Protein 7AB0 (pdb70)

Sequence (271 aa):
GSHMEELQNKLEDVVIDRNLLILGRILGEGEFGSVMEGNLKQEDGTSLKVAVKTMSQREIEEFLSEAACMKDFSHPNVIRLLGVCCIEMSSQGIPKPMVILPFMKYGDLHTYLLYSRLETGPRHIPLQTLLRFMVDIALGMEYLSNRNFLHRDLAARNCMLRDDMTVCVADFPVKWIAIESLADRVYTSKSDVWAFGVTMWEIATRGMTPYPGVQNHEMYDYLLHGHRLKQPEDCLDELYEIMYSCWRTDPLDRPTFSVLRLQLERLLESLP

Organism: Homo sapiens (NCBI:txid9606)

Nearest PDB structures (foldseek):
  7ab2-assembly1_A  TM=1.003E+00  e=3.112E-52  Homo sapiens
  7aw3-assembly1_A  TM=1.002E+00  e=1.823E-50  Homo sapiens
  7avx-assembly2_B  TM=9.887E-01  e=5.919E-47  Homo sapiens
  4mh7-assembly1_A  TM=9.789E-01  e=4.354E-44  Homo sapiens
  5k0k-assembly2_B  TM=9.831E-01  e=3.154E-43  Homo sapiens

InterPro domains:
  IPR000719 Protein kinase domain [PS50011] (587-858)
  IPR001245 Serine-threonine/tyrosine-protein kinase, catalytic domain [PF07714] (589-853)
  IPR001245 Serine-threonine/tyrosine-protein kinase, catalytic domain [PR00109] (671-684)
  IPR001245 Serine-threonine/tyrosine-protein kinase, catalytic domain [PR00109] (713-731)
  IPR001245 Serine-threonine/tyrosine-protein kinase, catalytic domain [PR00109] (762-772)
  IPR001245 Serine-threonine/tyrosine-protein kinase, catalytic domain [PR00109] (781-803)
  IPR001245 Serine-threonine/tyrosine-protein kinase, catalytic domain [PR00109] (825-847)
  IPR003599 Immunoglobulin domain subtype [SM00409] (100-194)
  IPR003599 Immunoglobulin domain subtype [SM00409] (203-281)
  IPR003961 Fibronectin type III [PF00041] (285-373)
  IPR003961 Fibronectin type III [PS50853] (286-381)
  IPR003961 Fibronectin type III [PS50853] (386-484)
  IPR003961 Fibronectin type III [SM00060] (284-368)
  IPR003961 Fibronectin type III [SM00060] (384-470)
  IPR003961 Fibronectin type III [cd00063] (284-378)
  IPR003961 Fibronectin type III [cd00063] (386-478)
  IPR007110 Immunoglobulin-like domain [PS50835] (81-186)
  IPR007110 Immunoglobulin-like domain [PS50835] (197-273)
  IPR008266 Tyrosine-protein kinase, active site [PS00109] (719-731)
  IPR011009 Protein kinase-like domain superfamily [SSF56112] (578-872)

Foldseek 3Di:
DVVVVLLVVLLVQAADDPVQKDWDDWPDADPQGTKTWIWGQDPVRDIAIKIKTKGPVVVVVVVSSVSSVLCPDDDPQAFHFNHKYWDADPVRHIIIMTIGHDAPCAFQQVLLVQCVDDVGNDNDDPLLLLQQLLSALRQLLSCVVVQHQLCDQARNQWGQHPVRRIHGHDSAQLLFALVCVPVVDDGSLRVLSSSLNRSVCSVQSNDDFDPPADSVCPNVCVVVPDDTDDDDPQDPLNNVLSVLSRPNDSVSRDGSVVSSVSSVVVSVPDD

CATH classification: 3.30.200.20 (+1 more: 1.10.510.10)

Radius of gyration: 19.7 Å; Cα contacts (8 Å, |Δi|>4): 446; chains: 1; bounding box: 55×57×42 Å

B-factor: mean 43.02, std 13.19, range [18.58, 94.16]

Secondary structure (DSSP, 8-state):
-HHHHHHHHHHHHHB--GGGEEEEEEEEE-SS-EEEEEEEE-TTS-EEEEEEEE--HHHHHHHHHHHHHHHH---TTB----EEEEEEPTTS-EEEEEEEE--TT-BHHHHHHHTTSSSSS----HHHHHHHHHHHHHHHHHHHHTT---S--SGGGEEE-TTS-EEE----GGGS-HHHHHS----HHHHHHHHHHHHHHHHTTSPPSSTT--GGGHHHHHHTT--PPPPTT--HHHHHHHHHTT-SSGGGSPPHHHHHHHHHHHHHH--

Structure (mmCIF, N/CA/C/O backbone):
data_7AB0
#
_entry.id   7AB0
#
_cell.length_a   91.621
_cell.length_b   91.604
_cell.length_c   71.623
_cell.angle_alpha   90.000
_cell.angle_beta   90.000
_cell.angle_gamma   90.000
#
_symmetry.space_group_name_H-M   'C 2 2 21'
#
loop_
_entity.id
_entity.type
_entity.pdbx_description
1 polymer 'Tyrosine-protein kinase Mer'
2 non-polymer 'CHLORIDE ION'
3 water water
#
loop_
_atom_site.group_PDB
_atom_site.id
_atom_site.type_symbol
_atom_site.label_atom_id
_atom_site.label_alt_id
_atom_site.label_comp_id
_atom_site.label_asym_id
_atom_site.label_entity_id
_atom_site.label_seq_id
_atom_site.pdbx_PDB_ins_code
_atom_site.Cartn_x
_atom_site.Cartn_y
_atom_site.Cartn_z
_atom_site.occupancy
_atom_site.B_iso_or_equiv
_atom_site.auth_seq_id
_atom_site.auth_comp_id
_atom_site.auth_asym_id
_atom_site.auth_atom_id
_atom_site.pdbx_PDB_model_num
ATOM 1 N N . GLY A 1 1 ? 9.408 0.264 46.487 1.00 51.91 567 GLY A N 1
ATOM 2 C CA . GLY A 1 1 ? 9.470 1.594 47.200 1.00 59.31 567 GLY A CA 1
ATOM 3 C C . GLY A 1 1 ? 9.431 2.828 46.292 1.00 59.51 567 GLY A C 1
ATOM 4 O O . GLY A 1 1 ? 9.183 2.700 45.101 1.00 62.93 567 GLY A O 1
ATOM 5 N N . SER A 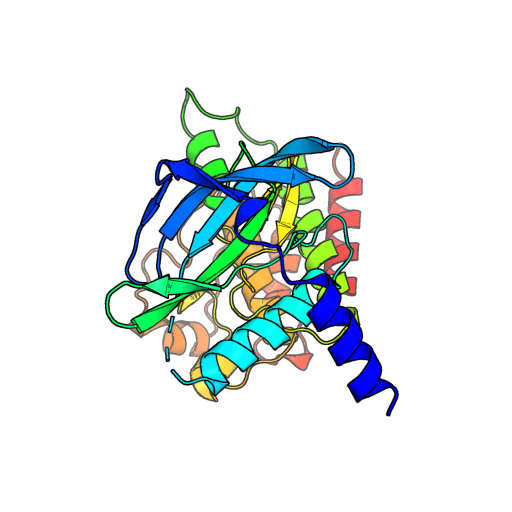1 2 ? 9.668 4.017 46.863 1.00 60.12 568 SER A N 1
ATOM 6 C CA . SER A 1 2 ? 9.759 5.284 46.102 1.00 58.29 568 SER A CA 1
ATOM 7 C C . SER A 1 2 ? 10.927 5.251 45.110 1.00 55.03 568 SER A C 1
ATOM 8 O O . SER A 1 2 ? 10.763 5.632 43.952 1.00 53.72 568 SER A O 1
ATOM 11 N N . HIS A 1 3 ? 12.088 4.776 45.555 1.00 53.44 569 HIS A N 1
ATOM 12 C CA . HIS A 1 3 ? 13.264 4.663 44.666 1.00 55.03 569 HIS A CA 1
ATOM 13 C C . HIS A 1 3 ? 12.962 3.785 43.466 1.00 50.78 569 HIS A C 1
ATOM 14 O O . HIS A 1 3 ? 13.272 4.149 42.336 1.00 53.19 569 HIS A O 1
ATOM 21 N N . MET A 1 4 ? 12.343 2.635 43.726 1.00 46.29 570 MET A N 1
ATOM 22 C CA . MET A 1 4 ? 11.964 1.700 42.672 1.00 45.41 570 MET A CA 1
ATOM 23 C C . MET A 1 4 ? 10.907 2.289 41.744 1.00 43.70 570 MET A C 1
ATOM 24 O O . MET A 1 4 ? 10.991 2.122 40.527 1.00 40.50 570 MET A O 1
ATOM 29 N N . GLU A 1 5 ? 9.909 2.949 42.331 1.00 45.99 571 GLU A N 1
ATOM 30 C CA . GLU A 1 5 ? 8.827 3.612 41.575 1.00 47.87 571 GLU A CA 1
ATOM 31 C C . GLU A 1 5 ? 9.328 4.727 40.689 1.00 43.35 571 GLU A C 1
ATOM 32 O O . GLU A 1 5 ? 8.922 4.805 39.531 1.00 46.28 571 GLU A O 1
ATOM 38 N N . GLU A 1 6 ? 10.194 5.574 41.256 1.00 42.44 572 GLU A N 1
ATOM 39 C CA . GLU A 1 6 ? 10.847 6.677 40.552 1.00 43.79 572 GLU A CA 1
ATOM 40 C C . GLU A 1 6 ? 11.576 6.163 39.314 1.00 44.84 572 GLU A C 1
ATOM 41 O O . GLU A 1 6 ? 11.440 6.735 38.228 1.00 46.46 572 GLU A O 1
ATOM 43 N N . LEU A 1 7 ? 12.312 5.065 39.463 1.00 43.39 573 LEU A N 1
ATOM 44 C CA . LEU A 1 7 ? 13.048 4.474 38.332 1.00 42.46 573 LEU A CA 1
ATOM 45 C C . LEU A 1 7 ? 12.116 3.885 37.268 1.00 42.66 573 LEU A C 1
ATOM 46 O O . LEU A 1 7 ? 12.358 4.026 36.057 1.00 40.04 573 LEU A O 1
ATOM 51 N N . GLN A 1 8 ? 11.062 3.212 37.713 1.00 41.02 574 GLN A N 1
ATOM 52 C CA . GLN A 1 8 ? 10.052 2.714 36.788 1.00 42.62 574 GLN A CA 1
ATOM 53 C C . GLN A 1 8 ? 9.419 3.827 35.963 1.00 38.78 574 GLN A C 1
ATOM 54 O O . GLN A 1 8 ? 9.203 3.643 34.776 1.00 38.50 574 GLN A O 1
ATOM 60 N N . ASN A 1 9 ? 9.128 4.964 36.591 1.00 39.50 575 ASN A N 1
ATOM 61 C CA . ASN A 1 9 ? 8.542 6.107 35.885 1.00 43.30 575 ASN A CA 1
ATOM 62 C C . ASN A 1 9 ? 9.520 6.626 34.827 1.00 41.48 575 ASN A C 1
ATOM 63 O O . ASN A 1 9 ? 9.182 6.708 33.655 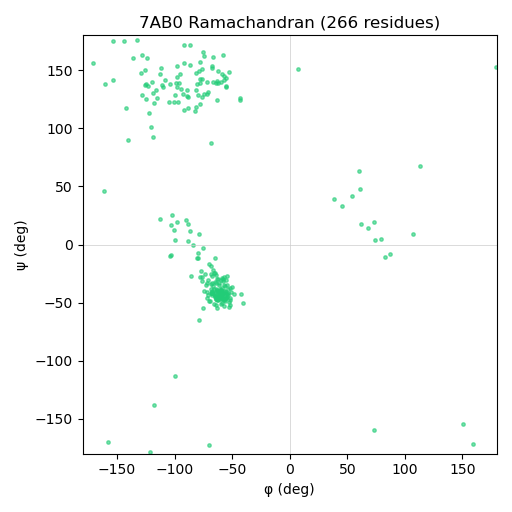1.00 44.12 575 ASN A O 1
ATOM 68 N N . LYS A 1 10 ? 10.735 6.941 35.261 1.00 40.26 576 LYS A N 1
ATOM 69 C CA . LYS A 1 10 ? 11.798 7.386 34.353 1.00 40.54 576 LYS A CA 1
ATOM 70 C C . LYS A 1 10 ? 12.017 6.451 33.159 1.00 38.37 576 LYS A C 1
ATOM 71 O O . LYS A 1 10 ? 12.283 6.925 32.056 1.00 37.68 576 LYS A O 1
ATOM 77 N N . LEU A 1 11 ? 11.891 5.142 33.385 1.00 38.77 577 LEU A N 1
ATOM 78 C CA . LEU A 1 11 ? 12.009 4.138 32.319 1.00 40.37 577 LEU A CA 1
ATOM 79 C C . LEU A 1 11 ? 10.909 4.252 31.282 1.00 40.84 577 LEU A C 1
ATOM 80 O O . LEU A 1 11 ? 11.165 4.143 30.075 1.00 36.77 577 LEU A O 1
ATOM 85 N N . GLU A 1 12 ? 9.681 4.422 31.762 1.00 46.17 578 GLU A N 1
ATOM 86 C CA . GLU A 1 12 ? 8.532 4.663 30.875 1.00 52.53 578 GLU A CA 1
ATOM 87 C C . GLU A 1 12 ? 8.778 5.874 29.985 1.00 48.08 578 GLU A C 1
ATOM 88 O O . GLU A 1 12 ? 8.617 5.808 28.766 1.00 46.80 578 GLU A O 1
ATOM 94 N N . ASP A 1 13 ? 9.214 6.954 30.624 1.00 44.16 579 ASP A N 1
ATOM 95 C CA . ASP A 1 13 ? 9.376 8.248 29.992 1.00 45.91 579 ASP A CA 1
ATOM 96 C C . ASP A 1 13 ? 10.502 8.288 28.933 1.00 42.37 579 ASP A C 1
ATOM 97 O O . ASP A 1 13 ? 10.448 9.075 27.990 1.00 41.90 579 ASP A O 1
ATOM 102 N N . VAL A 1 14 ? 11.506 7.435 29.074 1.00 36.90 580 VAL A N 1
ATOM 103 C CA . VAL A 1 14 ? 12.707 7.571 28.278 1.00 35.29 580 VAL A CA 1
ATOM 104 C C . VAL A 1 14 ? 12.616 6.888 26.913 1.00 34.16 580 VAL A C 1
ATOM 105 O O . VAL A 1 14 ? 13.281 7.300 25.955 1.00 32.82 580 VAL A O 1
ATOM 109 N N . VAL A 1 15 ? 11.787 5.854 26.801 1.00 36.87 581 VAL A N 1
ATOM 110 C CA . VAL A 1 15 ? 11.730 5.072 25.562 1.00 39.56 581 VAL A CA 1
ATOM 111 C C . VAL A 1 15 ? 10.878 5.801 24.539 1.00 39.78 581 VAL A C 1
ATOM 112 O O . VAL A 1 15 ? 9.835 6.362 24.878 1.00 39.33 581 VAL A O 1
ATOM 116 N N . ILE A 1 16 ? 11.358 5.785 23.300 1.00 40.46 582 ILE A N 1
ATOM 117 C CA . ILE A 1 16 ? 10.655 6.316 22.135 1.00 42.70 582 ILE A CA 1
ATOM 118 C C . ILE A 1 16 ? 10.350 5.152 21.194 1.00 43.40 582 ILE A C 1
ATOM 119 O O . ILE A 1 16 ? 11.263 4.420 20.817 1.00 39.90 582 ILE A O 1
ATOM 124 N N . ASP A 1 17 ? 9.070 5.003 20.825 1.00 46.93 583 ASP A N 1
ATOM 125 C CA . ASP A 1 17 ? 8.633 4.161 19.686 1.00 50.34 583 ASP A CA 1
ATOM 126 C C . ASP A 1 17 ? 9.499 4.334 18.468 1.00 47.37 583 ASP A C 1
ATOM 127 O O . ASP A 1 17 ? 9.634 5.450 17.987 1.00 46.63 583 ASP A O 1
ATOM 132 N N . ARG A 1 18 ? 10.025 3.226 17.942 1.00 49.42 584 ARG A N 1
ATOM 133 C CA . ARG A 1 18 ? 10.868 3.218 16.736 1.00 50.84 584 ARG A CA 1
ATOM 134 C C . ARG A 1 18 ? 10.190 3.835 15.503 1.00 49.60 584 ARG A C 1
ATOM 135 O O . ARG A 1 18 ? 10.859 4.363 14.633 1.00 46.55 584 ARG A O 1
ATOM 143 N N . ASN A 1 19 ? 8.868 3.764 15.442 1.00 51.36 585 ASN A N 1
ATOM 144 C CA . ASN A 1 19 ? 8.110 4.322 14.323 1.00 55.24 585 ASN A CA 1
ATOM 145 C C . ASN A 1 19 ? 7.877 5.839 14.386 1.00 53.77 585 ASN A C 1
ATOM 146 O O . ASN A 1 19 ? 7.432 6.424 13.396 1.00 52.65 585 ASN A O 1
ATOM 151 N N . LEU A 1 20 ? 8.162 6.479 15.525 1.00 48.76 586 LEU A N 1
ATOM 152 C CA . LEU A 1 20 ? 8.120 7.951 15.594 1.00 44.29 586 LEU A CA 1
ATOM 153 C C . LEU A 1 20 ? 9.421 8.589 15.117 1.00 40.50 586 LEU A C 1
ATOM 154 O O . LEU A 1 20 ? 9.534 9.821 15.088 1.00 37.51 586 LEU A O 1
ATOM 159 N N . LEU A 1 21 ? 10.383 7.755 14.727 1.00 37.97 587 LEU A N 1
ATOM 160 C CA . LEU A 1 21 ? 11.709 8.198 14.340 1.00 40.96 587 LEU A CA 1
ATOM 161 C C . LEU A 1 21 ? 12.052 7.735 12.931 1.00 42.41 587 LEU A C 1
ATOM 162 O O . LEU A 1 21 ? 11.781 6.587 12.575 1.00 46.31 587 LEU A O 1
ATOM 167 N N . ILE A 1 22 ? 12.635 8.627 12.128 1.00 43.95 588 ILE A N 1
ATOM 168 C CA . ILE A 1 22 ? 13.295 8.221 10.884 1.00 45.11 588 ILE A CA 1
ATOM 169 C C . ILE A 1 22 ? 14.734 8.705 10.850 1.00 42.86 588 ILE A C 1
ATOM 170 O O . ILE A 1 22 ? 15.038 9.832 11.255 1.00 43.30 588 ILE A O 1
ATOM 175 N N . LEU A 1 23 ? 15.610 7.817 10.384 1.00 43.01 589 LEU A N 1
ATOM 176 C CA . LEU A 1 23 ? 17.047 8.018 10.383 1.00 43.09 589 LEU A CA 1
ATOM 177 C C . LEU A 1 23 ? 17.499 8.508 9.034 1.00 45.81 589 LEU A C 1
ATOM 178 O O . LEU A 1 23 ? 16.955 8.094 8.008 1.00 49.08 589 LEU A O 1
ATOM 183 N N . GLY A 1 24 ? 18.501 9.381 9.039 1.00 43.22 590 GLY A N 1
ATOM 184 C CA . GLY A 1 24 ? 18.982 10.017 7.817 1.00 44.31 590 GLY A CA 1
ATOM 185 C C . GLY A 1 24 ? 20.409 9.665 7.545 1.00 42.73 590 GLY A C 1
ATOM 186 O O . GLY A 1 24 ? 20.805 8.509 7.697 1.00 46.35 590 GLY A O 1
ATOM 187 N N . ARG A 1 25 ? 21.177 10.662 7.123 1.00 42.57 591 ARG A N 1
ATOM 188 C CA . ARG A 1 25 ? 22.572 10.456 6.763 1.00 45.69 591 ARG A CA 1
ATOM 189 C C . ARG A 1 25 ? 23.468 10.309 7.990 1.00 46.22 591 ARG A C 1
ATOM 190 O O . ARG A 1 25 ? 23.180 10.844 9.068 1.00 42.45 591 ARG A O 1
ATOM 198 N N . ILE A 1 26 ? 24.548 9.564 7.796 1.00 45.63 592 ILE A N 1
ATOM 199 C CA . ILE A 1 26 ? 25.595 9.425 8.784 1.00 47.90 592 ILE A CA 1
ATOM 200 C C . ILE A 1 26 ? 26.399 10.726 8.774 1.00 50.20 592 ILE A C 1
ATOM 201 O O . ILE A 1 26 ? 26.774 11.224 7.707 1.00 53.55 592 ILE A O 1
ATOM 206 N N . LEU A 1 27 ? 26.597 11.289 9.961 1.00 47.58 593 LEU A N 1
ATOM 207 C CA . LEU A 1 27 ? 27.393 12.494 10.169 1.00 48.76 593 LEU A CA 1
ATOM 208 C C . LEU A 1 27 ? 28.768 12.195 10.770 1.00 50.36 593 LEU A C 1
ATOM 209 O O . LEU A 1 27 ? 29.602 13.087 10.872 1.00 51.83 593 LEU A O 1
ATOM 214 N N . GLY A 1 28 ? 28.984 10.957 11.206 1.00 52.88 594 GLY A N 1
ATOM 215 C CA . GLY A 1 28 ? 30.207 10.573 11.892 1.00 55.91 594 GLY A CA 1
ATOM 216 C C . GLY A 1 28 ? 30.108 9.117 12.266 1.00 60.25 594 GLY A C 1
ATOM 217 O O . GLY A 1 28 ? 29.010 8.594 12.452 1.00 57.40 594 GLY A O 1
ATOM 218 N N . GLU A 1 29 ? 31.259 8.463 12.373 1.00 69.15 595 GLU A N 1
ATOM 219 C CA . GLU A 1 29 ? 31.318 7.007 12.500 1.00 71.65 595 GLU A CA 1
ATOM 220 C C . GLU A 1 29 ? 32.664 6.561 13.072 1.00 75.61 595 GLU A C 1
ATOM 221 O O . GLU A 1 29 ? 33.702 7.096 12.683 1.00 72.77 595 GLU A O 1
ATOM 227 N N . GLY A 1 30 ? 32.643 5.588 13.988 1.00 82.62 596 GLY A N 1
ATOM 228 C CA . GLY A 1 30 ? 33.858 5.147 14.708 1.00 84.93 596 GLY A CA 1
ATOM 229 C C . GLY A 1 30 ? 33.787 3.744 15.303 1.00 86.58 596 GLY A C 1
ATOM 230 O O . GLY A 1 30 ? 32.865 2.981 15.009 1.00 83.59 596 GLY A O 1
ATOM 231 N N . GLU A 1 31 ? 34.778 3.399 16.128 1.00 89.61 597 GLU A N 1
ATOM 232 C CA . GLU A 1 31 ? 34.799 2.104 16.828 1.00 91.48 597 GLU A CA 1
ATOM 233 C C . GLU A 1 31 ? 33.655 2.002 17.861 1.00 93.78 597 GLU A C 1
ATOM 234 O O . GLU A 1 31 ? 33.082 0.925 18.051 1.00 94.16 597 GLU A O 1
ATOM 236 N N . PHE A 1 32 ? 33.335 3.131 18.505 1.00 92.56 598 PHE A N 1
ATOM 237 C CA . PHE A 1 32 ? 32.232 3.246 19.483 1.00 85.32 598 PHE A CA 1
ATOM 238 C C . PHE A 1 32 ? 30.829 3.108 18.874 1.00 79.97 598 PHE A C 1
ATOM 239 O O . PHE A 1 32 ? 29.926 2.524 19.487 1.00 70.91 598 PHE A O 1
ATOM 241 N N . GLY A 1 33 ? 30.657 3.677 17.682 1.00 76.99 599 GLY A N 1
ATOM 242 C CA . GLY A 1 33 ? 29.383 3.669 16.970 1.00 73.78 599 GLY A CA 1
ATOM 243 C C . GLY A 1 33 ? 29.210 4.894 16.079 1.00 70.27 599 GLY A C 1
ATOM 244 O O . GLY A 1 33 ? 30.196 5.506 15.653 1.00 68.15 599 GLY A O 1
ATOM 245 N N . SER A 1 34 ? 27.956 5.263 15.816 1.00 63.06 600 SER A N 1
ATOM 246 C CA . SER A 1 34 ? 27.639 6.279 14.812 1.00 57.75 600 SER A CA 1
ATOM 247 C C . SER A 1 34 ? 26.817 7.445 15.312 1.00 53.01 600 SER A C 1
ATOM 248 O O . SER A 1 34 ? 26.179 7.367 16.350 1.00 47.61 600 SER A O 1
ATOM 251 N N . VAL A 1 35 ? 26.864 8.530 14.545 1.00 46.49 601 VAL A N 1
ATOM 252 C CA . VAL A 1 35 ? 25.970 9.659 14.716 1.00 43.83 601 VAL A CA 1
ATOM 253 C C . VAL A 1 35 ? 25.285 9.905 13.373 1.00 43.46 601 VAL A C 1
ATOM 254 O O . VAL A 1 35 ? 25.960 10.076 12.347 1.00 41.60 601 VAL A O 1
ATOM 258 N N . MET A 1 36 ? 23.952 9.915 13.391 1.00 40.14 602 MET A N 1
ATOM 259 C CA . MET A 1 36 ? 23.151 10.177 12.208 1.00 41.62 602 MET A CA 1
ATOM 260 C C . MET A 1 36 ? 22.191 11.316 12.477 1.00 41.04 602 MET A C 1
ATOM 261 O O . MET A 1 36 ? 21.745 11.517 13.614 1.00 36.08 602 MET A O 1
ATOM 266 N N . GLU A 1 37 ? 21.854 12.053 11.427 1.00 40.34 603 GLU A N 1
ATOM 267 C CA . GLU A 1 37 ? 20.759 13.015 11.512 1.00 41.12 603 GLU A CA 1
ATOM 268 C C . GLU A 1 37 ? 19.430 12.260 11.404 1.00 40.01 603 GLU A C 1
ATOM 269 O O . GLU A 1 37 ? 19.355 11.183 10.822 1.00 43.34 603 GLU A O 1
ATOM 275 N N . GLY A 1 38 ? 18.402 12.790 12.053 1.00 38.40 604 GLY A N 1
ATOM 276 C CA . GLY A 1 38 ? 17.101 12.136 12.087 1.00 35.91 604 GLY A CA 1
ATOM 277 C C . GLY A 1 38 ? 15.948 13.099 12.286 1.00 33.59 604 GLY A C 1
ATOM 278 O O . GLY A 1 38 ? 16.134 14.311 12.475 1.00 29.64 604 GLY A O 1
ATOM 279 N N . ASN A 1 39 ? 14.745 12.544 12.217 1.00 31.95 605 ASN A N 1
ATOM 280 C CA . ASN A 1 39 ? 13.539 13.291 12.485 1.00 33.71 605 ASN A CA 1
ATOM 281 C C . ASN A 1 39 ? 12.769 12.547 13.541 1.00 32.11 605 ASN A C 1
ATOM 282 O O . ASN A 1 39 ? 12.640 11.326 13.447 1.00 31.65 605 ASN A O 1
ATOM 287 N N . LEU A 1 40 ? 12.221 13.288 14.502 1.00 30.87 606 LEU A N 1
ATOM 288 C CA . LEU A 1 40 ? 11.412 12.721 15.571 1.00 32.19 606 LEU A CA 1
ATOM 289 C C . LEU A 1 40 ? 10.019 13.301 15.457 1.00 33.79 606 LEU A C 1
ATOM 290 O O . LEU A 1 40 ? 9.847 14.532 15.535 1.00 31.10 606 LEU A O 1
ATOM 295 N N . LYS A 1 41 ? 9.029 12.429 15.305 1.00 37.11 607 LYS A N 1
ATOM 296 C CA . LYS A 1 41 ? 7.649 12.894 15.330 1.00 43.93 607 LYS A CA 1
ATOM 297 C C . LYS A 1 41 ? 7.225 13.145 16.770 1.00 40.87 607 LYS A C 1
ATOM 298 O O . LYS A 1 41 ? 7.268 12.255 17.600 1.00 43.08 607 LYS A O 1
ATOM 304 N N . GLN A 1 42 ? 6.827 14.376 17.050 1.00 40.62 608 GLN A N 1
ATOM 305 C CA . GLN A 1 42 ? 6.496 14.813 18.386 1.00 41.83 608 GLN A CA 1
ATOM 306 C C . GLN A 1 42 ? 5.004 14.651 18.723 1.00 45.44 608 GLN A C 1
ATOM 307 O O . GLN A 1 42 ? 4.196 14.322 17.854 1.00 44.35 608 GLN A O 1
ATOM 313 N N . GLU A 1 43 ? 4.680 14.878 20.004 1.00 50.50 609 GLU A N 1
ATOM 314 C CA . GLU A 1 43 ? 3.316 14.725 20.557 1.00 53.63 609 GLU A CA 1
ATOM 315 C C . GLU A 1 43 ? 2.331 15.652 19.888 1.00 55.24 609 GLU A C 1
ATOM 316 O O . GLU A 1 43 ? 1.168 15.282 19.718 1.00 58.56 609 GLU A O 1
ATOM 318 N N . ASP A 1 44 ? 2.810 16.836 19.495 1.00 53.50 610 ASP A N 1
ATOM 319 C CA . ASP A 1 44 ? 2.002 17.829 18.778 1.00 49.48 610 ASP A CA 1
ATOM 320 C C . ASP A 1 44 ? 1.795 17.563 17.271 1.00 46.28 610 ASP A C 1
ATOM 321 O O . ASP A 1 44 ? 1.311 18.448 16.569 1.00 48.03 610 ASP A O 1
ATOM 326 N N . GLY A 1 45 ? 2.183 16.386 16.761 1.00 41.19 611 GLY A N 1
ATOM 327 C CA . GLY A 1 45 ? 2.028 16.061 15.337 1.00 40.60 611 GLY A CA 1
ATOM 328 C C . GLY A 1 45 ? 3.105 16.564 14.358 1.00 40.18 611 GLY A C 1
ATOM 329 O O . GLY A 1 45 ? 3.115 16.135 13.202 1.00 41.87 611 GLY A O 1
ATOM 330 N N . THR A 1 46 ? 4.000 17.451 14.807 1.00 38.55 612 THR A N 1
ATOM 331 C CA . THR A 1 46 ? 5.096 17.990 13.996 1.00 39.68 612 THR A CA 1
ATOM 332 C C . THR A 1 46 ? 6.403 17.242 14.262 1.00 41.42 612 THR A C 1
ATOM 333 O O . THR A 1 46 ? 6.606 16.696 15.353 1.00 37.40 612 THR A O 1
ATOM 337 N N . SER A 1 47 ? 7.292 17.246 13.265 1.00 41.35 613 SER A N 1
ATOM 338 C CA . SER A 1 47 ? 8.587 16.574 13.375 1.00 39.72 613 SER A CA 1
ATOM 339 C C . SER A 1 47 ? 9.711 17.538 13.818 1.00 38.79 613 SER A C 1
ATOM 340 O O . SER A 1 47 ? 9.700 18.727 13.499 1.00 38.74 613 SER A O 1
ATOM 343 N N . LEU A 1 48 ? 10.662 17.004 14.574 1.00 36.67 614 LEU A N 1
ATOM 344 C CA . LEU A 1 48 ? 11.797 17.759 15.074 1.00 34.88 614 LEU A CA 1
ATOM 345 C C . LEU A 1 48 ? 13.055 17.126 14.525 1.00 32.31 614 LEU A C 1
ATOM 346 O O . LEU A 1 48 ? 13.160 15.907 14.473 1.00 32.72 614 LEU A O 1
ATOM 351 N N . LYS A 1 49 ? 14.019 17.951 14.131 1.00 31.67 615 LYS A N 1
ATOM 352 C CA . LYS A 1 49 ? 15.327 17.452 13.728 1.00 32.50 615 LYS A CA 1
ATOM 353 C C . LYS A 1 49 ? 16.082 16.975 14.955 1.00 29.79 615 LYS A C 1
ATOM 354 O O . LYS A 1 49 ? 16.212 17.729 15.905 1.00 29.89 615 LYS A O 1
ATOM 360 N N . VAL A 1 50 ? 16.610 15.750 14.899 1.00 27.58 616 VAL A N 1
ATOM 361 C CA . VAL A 1 50 ? 17.374 15.182 15.986 1.00 28.08 616 VAL A CA 1
ATOM 362 C C . VAL A 1 50 ? 18.728 14.628 15.538 1.00 29.38 616 VAL A C 1
ATOM 363 O O . VAL A 1 50 ? 18.980 14.430 14.343 1.00 30.07 616 VAL A O 1
ATOM 367 N N . ALA A 1 51 ? 19.604 14.430 16.518 1.00 29.57 617 ALA A N 1
ATOM 368 C CA . ALA A 1 51 ? 20.825 13.663 16.338 1.00 29.93 617 ALA A CA 1
ATOM 369 C C . ALA A 1 51 ? 20.588 12.320 16.986 1.00 29.34 617 ALA A C 1
ATOM 370 O O . ALA A 1 51 ? 20.000 12.250 18.054 1.00 30.07 617 ALA A O 1
ATOM 372 N N . VAL A 1 52 ? 21.031 11.257 16.323 1.00 30.69 618 VAL A N 1
ATOM 373 C CA . VAL A 1 52 ? 20.840 9.888 16.785 1.00 32.29 618 VAL A CA 1
ATOM 374 C C . VAL A 1 52 ? 22.210 9.211 16.923 1.00 36.87 618 VAL A C 1
ATOM 375 O O . VAL A 1 52 ? 22.894 8.980 15.912 1.00 36.76 618 VAL A O 1
ATOM 379 N N . LYS A 1 53 ? 22.606 8.892 18.157 1.00 37.53 619 LYS A N 1
ATOM 380 C CA . LYS A 1 53 ? 23.862 8.179 18.412 1.00 42.39 619 LYS A CA 1
ATOM 381 C C . LYS A 1 53 ? 23.606 6.703 18.662 1.00 43.48 619 LYS A C 1
ATOM 382 O O . LYS A 1 53 ? 22.868 6.352 19.564 1.00 43.34 619 LYS A O 1
ATOM 388 N N . THR A 1 54 ? 24.232 5.850 17.859 1.00 49.40 620 THR A N 1
ATOM 389 C CA . THR A 1 54 ? 24.068 4.397 17.942 1.00 56.85 620 THR A CA 1
ATOM 390 C C . THR A 1 54 ? 25.360 3.746 18.468 1.00 59.55 620 THR A C 1
ATOM 391 O O . THR A 1 54 ? 26.441 4.105 18.022 1.00 57.81 620 THR A O 1
ATOM 395 N N . MET A 1 55 ? 25.226 2.802 19.409 1.00 64.27 621 MET A N 1
ATOM 396 C CA . MET A 1 55 ? 26.361 2.098 20.042 1.00 66.17 621 MET A CA 1
ATOM 397 C C . MET A 1 55 ? 26.565 0.725 19.409 1.00 63.08 621 MET A C 1
ATOM 398 O O . MET A 1 55 ? 25.620 -0.053 19.293 1.00 58.35 621 MET A O 1
ATOM 403 N N . SER A 1 61 ? 24.452 -8.618 26.118 1.00 61.98 627 SER A N 1
ATOM 404 C CA . SER A 1 61 ? 23.626 -9.217 27.164 1.00 60.85 627 SER A CA 1
ATOM 405 C C . SER A 1 61 ? 22.428 -8.332 27.517 1.00 59.85 627 SER A C 1
ATOM 406 O O . SER A 1 61 ? 22.506 -7.105 27.401 1.00 60.96 627 SER A O 1
ATOM 409 N N . GLN A 1 62 ? 21.340 -8.969 27.960 1.00 58.13 628 GLN A N 1
ATOM 410 C CA . GLN A 1 62 ? 20.127 -8.284 28.459 1.00 59.00 628 GLN A CA 1
ATOM 411 C C . GLN A 1 62 ? 20.428 -7.280 29.580 1.00 53.31 628 GLN A C 1
ATOM 412 O O . GLN A 1 62 ? 19.773 -6.253 29.663 1.00 49.71 628 GLN A O 1
ATOM 418 N N . ARG A 1 63 ? 21.405 -7.602 30.432 1.00 52.49 629 ARG A N 1
ATOM 419 C CA . ARG A 1 63 ? 21.910 -6.703 31.482 1.00 49.87 629 ARG A CA 1
ATOM 420 C C . ARG A 1 63 ? 22.528 -5.415 30.891 1.00 48.81 629 ARG A C 1
ATOM 421 O O . ARG A 1 63 ? 22.251 -4.307 31.374 1.00 44.91 629 ARG A O 1
ATOM 429 N N . GLU A 1 64 ? 23.376 -5.568 29.871 1.00 46.37 630 GLU A N 1
ATOM 430 C CA . GLU A 1 64 ? 23.990 -4.418 29.208 1.00 46.58 630 GLU A CA 1
ATOM 431 C C . GLU A 1 64 ? 22.886 -3.505 28.627 1.00 45.27 630 GLU A C 1
ATOM 432 O O . GLU A 1 64 ? 22.973 -2.299 28.771 1.00 48.28 630 GLU A O 1
ATOM 434 N N . ILE A 1 65 ? 21.835 -4.092 28.045 1.00 44.11 631 ILE A N 1
ATOM 435 C CA . ILE A 1 65 ? 20.659 -3.344 27.566 1.00 48.18 631 ILE A CA 1
ATOM 436 C C . ILE A 1 65 ? 19.924 -2.635 28.698 1.00 47.64 631 ILE A C 1
ATOM 437 O O . ILE A 1 65 ? 19.538 -1.468 28.574 1.00 44.63 631 ILE A O 1
ATOM 442 N N . GLU A 1 66 ? 19.705 -3.367 29.784 1.00 45.15 632 GLU A N 1
ATOM 443 C CA . GLU A 1 66 ? 19.029 -2.827 30.948 1.00 45.29 632 GLU A CA 1
ATOM 444 C C . GLU A 1 66 ? 19.817 -1.700 31.589 1.00 42.80 632 GLU A C 1
ATOM 445 O O . GLU A 1 66 ? 19.227 -0.764 32.111 1.00 43.41 632 GLU A O 1
ATOM 451 N N . GLU A 1 67 ? 21.141 -1.796 31.527 1.00 40.52 633 GLU A N 1
ATOM 452 C CA . GLU A 1 67 ? 22.044 -0.827 32.149 1.00 43.66 633 GLU A CA 1
ATOM 453 C C . GLU A 1 67 ? 22.017 0.492 31.385 1.00 40.72 633 GLU A C 1
ATOM 454 O O . GLU A 1 67 ? 21.942 1.586 31.979 1.00 36.63 633 GLU A O 1
ATOM 460 N N . PHE A 1 68 ? 22.094 0.350 30.061 1.00 38.11 634 PHE A N 1
ATOM 461 C CA . PHE A 1 68 ? 21.861 1.430 29.107 1.00 37.32 634 PHE A CA 1
ATOM 462 C C . PHE A 1 68 ? 20.523 2.125 29.372 1.00 37.04 634 PHE A C 1
ATOM 463 O O . PHE A 1 68 ? 20.455 3.351 29.494 1.00 35.95 634 PHE A O 1
ATOM 471 N N . LEU A 1 69 ? 19.463 1.328 29.459 1.00 36.71 635 LEU A N 1
ATOM 472 C CA . LEU A 1 69 ? 18.119 1.856 29.695 1.00 33.97 635 LEU A CA 1
ATOM 473 C C . LEU A 1 69 ? 18.032 2.650 30.999 1.00 32.56 635 LEU A C 1
ATOM 474 O O . LEU A 1 69 ? 17.470 3.751 31.032 1.00 29.17 635 LEU A O 1
ATOM 479 N N . SER A 1 70 ? 18.585 2.080 32.063 1.00 33.11 636 SER A N 1
ATOM 480 C CA . SER A 1 70 ? 18.559 2.707 33.380 1.00 36.88 636 SER A CA 1
ATOM 481 C C . SER A 1 70 ? 19.336 4.026 33.394 1.00 36.70 636 SER A C 1
ATOM 482 O O . SER A 1 70 ? 18.832 5.045 33.870 1.00 35.95 636 SER A O 1
ATOM 485 N N . GLU A 1 71 ? 20.537 3.984 32.833 1.00 37.14 637 GLU A N 1
ATOM 486 C CA . GLU A 1 71 ? 21.427 5.137 32.740 1.00 43.67 637 GLU A CA 1
ATOM 487 C C . GLU A 1 71 ? 20.741 6.262 31.953 1.00 38.96 6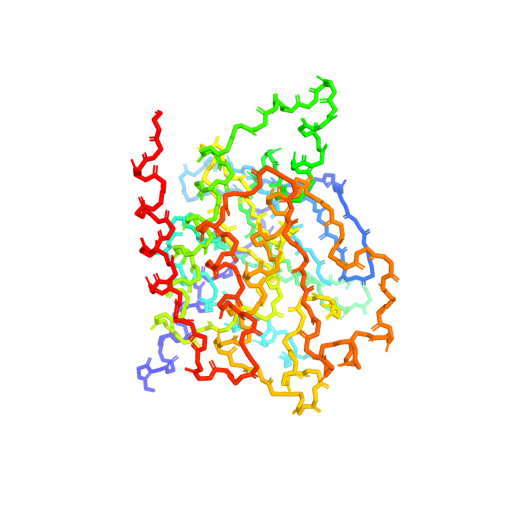37 GLU A C 1
ATOM 488 O O . GLU A 1 71 ? 20.657 7.406 32.409 1.00 36.04 637 GLU A O 1
ATOM 494 N N . ALA A 1 72 ? 20.234 5.902 30.779 1.00 37.14 638 ALA A N 1
ATOM 495 C CA . ALA A 1 72 ? 19.430 6.800 29.943 1.00 35.83 638 ALA A CA 1
ATOM 496 C C . ALA A 1 72 ? 18.230 7.362 30.700 1.00 35.36 638 ALA A C 1
ATOM 497 O O . ALA A 1 72 ? 17.982 8.557 30.652 1.00 35.08 638 ALA A O 1
ATOM 499 N N . ALA A 1 73 ? 17.507 6.506 31.417 1.00 35.52 639 ALA A N 1
ATOM 500 C CA . ALA A 1 73 ? 16.384 6.970 32.247 1.00 37.20 639 ALA A CA 1
ATOM 501 C C . ALA A 1 73 ? 16.798 8.117 33.192 1.00 38.83 639 ALA A C 1
ATOM 502 O O . ALA A 1 73 ? 16.108 9.145 33.282 1.00 37.67 639 ALA A O 1
ATOM 504 N N . CYS A 1 74 ? 17.937 7.934 33.860 1.00 39.62 640 CYS A N 1
ATOM 505 C CA . CYS A 1 74 ? 18.480 8.941 34.773 1.00 41.94 640 CYS A CA 1
ATOM 506 C C . CYS A 1 74 ? 18.847 10.238 34.039 1.00 39.60 640 CYS A C 1
ATOM 507 O O . CYS A 1 74 ? 18.469 11.334 34.463 1.00 38.86 640 CYS A O 1
ATOM 510 N N . MET A 1 75 ? 19.561 10.084 32.926 1.00 38.61 641 MET A N 1
ATOM 511 C CA . MET A 1 75 ? 20.033 11.209 32.129 1.00 38.64 641 MET A CA 1
ATOM 512 C C . MET A 1 75 ? 18.906 12.065 31.562 1.00 38.70 641 MET A C 1
ATOM 513 O O . MET A 1 75 ? 19.014 13.289 31.573 1.00 36.56 641 MET A O 1
ATOM 518 N N . LYS A 1 76 ? 17.822 11.435 31.105 1.00 39.17 642 LYS A N 1
ATOM 519 C CA . LYS A 1 76 ? 16.647 12.183 30.636 1.00 40.69 642 LYS A CA 1
ATOM 520 C C . LYS A 1 76 ? 16.040 13.026 31.730 1.00 38.93 642 LYS A C 1
ATOM 521 O O . LYS A 1 76 ? 15.536 14.104 31.456 1.00 40.29 642 LYS A O 1
ATOM 527 N N . ASP A 1 77 ? 16.085 12.531 32.957 1.00 39.82 643 ASP A N 1
ATOM 528 C CA . ASP A 1 77 ? 15.527 13.268 34.063 1.00 40.07 643 ASP A CA 1
ATOM 529 C C . ASP A 1 77 ? 16.250 14.607 34.340 1.00 40.69 643 ASP A C 1
ATOM 530 O O . ASP A 1 77 ? 15.628 15.523 34.873 1.00 38.22 643 ASP A O 1
ATOM 535 N N . PHE A 1 78 ? 17.534 14.733 33.980 1.00 39.11 644 PHE A N 1
ATOM 536 C CA . PHE A 1 78 ? 18.248 16.019 34.143 1.00 39.13 644 PHE A CA 1
ATOM 537 C C . PHE A 1 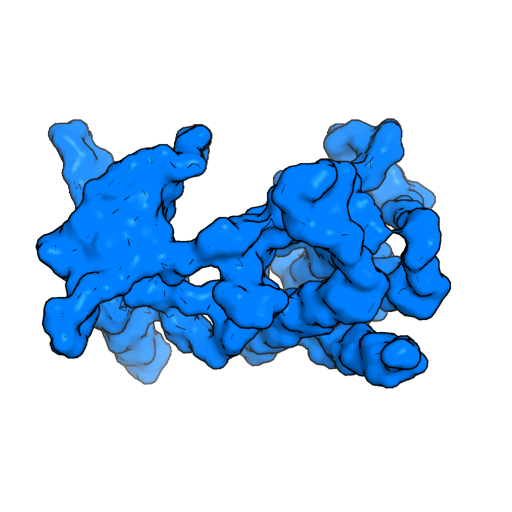78 ? 17.490 17.134 33.437 1.00 37.41 644 PHE A C 1
ATOM 538 O O . PHE A 1 78 ? 17.025 16.961 32.316 1.00 38.51 644 PHE A O 1
ATOM 546 N N . SER A 1 79 ? 17.359 18.262 34.108 1.00 34.79 645 SER A N 1
ATOM 547 C CA . SER A 1 79 ? 16.647 19.393 33.556 1.00 35.82 645 SER A CA 1
ATOM 548 C C . SER A 1 79 ? 17.372 20.689 33.917 1.00 34.46 645 SER A C 1
ATOM 549 O O . SER A 1 79 ? 17.109 21.304 34.963 1.00 30.51 645 SER A O 1
ATOM 552 N N . HIS A 1 80 ? 18.289 21.080 33.037 1.00 32.77 646 HIS A N 1
ATOM 553 C CA . HIS A 1 80 ? 19.091 22.282 33.204 1.00 32.96 646 HIS A CA 1
ATOM 554 C C . HIS A 1 80 ? 19.526 22.797 31.815 1.00 32.65 646 HIS A C 1
ATOM 555 O O . HIS A 1 80 ? 19.791 21.988 30.915 1.00 32.61 646 HIS A O 1
ATOM 562 N N . PRO A 1 81 ? 19.543 24.137 31.609 1.00 32.50 647 PRO A N 1
ATOM 563 C CA . PRO A 1 81 ? 19.855 24.649 30.261 1.00 32.02 647 PRO A CA 1
ATOM 564 C C . PRO A 1 81 ? 21.286 24.371 29.785 1.00 31.47 647 PRO A C 1
ATOM 565 O O . PRO A 1 81 ? 21.544 24.350 28.578 1.00 31.98 647 PRO A O 1
ATOM 569 N N . ASN A 1 82 ? 22.196 24.195 30.738 1.00 29.68 648 ASN A N 1
ATOM 570 C CA . ASN A 1 82 ? 23.586 23.825 30.467 1.00 29.83 648 ASN A CA 1
ATOM 571 C C . ASN A 1 82 ? 23.912 22.332 30.601 1.00 28.82 648 ASN A C 1
ATOM 572 O O . ASN A 1 82 ? 25.088 21.944 30.737 1.00 26.15 648 ASN A O 1
ATOM 577 N N . VAL A 1 83 ? 22.876 21.495 30.548 1.00 27.90 649 VAL A N 1
ATOM 578 C CA . VAL A 1 83 ? 23.051 20.043 30.508 1.00 28.34 649 VAL A CA 1
ATOM 579 C C . VAL A 1 83 ? 22.251 19.529 29.342 1.00 27.16 649 VAL A C 1
ATOM 580 O O . VAL A 1 83 ? 21.087 19.884 29.209 1.00 25.36 649 VAL A O 1
ATOM 584 N N . ILE A 1 84 ? 22.873 18.726 28.472 1.00 28.57 650 ILE A N 1
ATOM 585 C CA . ILE A 1 84 ? 22.177 18.287 27.256 1.00 30.16 650 ILE A CA 1
ATOM 586 C C . ILE A 1 84 ? 20.839 17.599 27.592 1.00 31.30 650 ILE A C 1
ATOM 587 O O . ILE A 1 84 ? 20.775 16.799 28.521 1.00 30.20 650 ILE A O 1
ATOM 592 N N . ARG A 1 85 ? 19.787 17.915 26.846 1.00 33.62 651 ARG A N 1
ATOM 593 C CA . ARG A 1 85 ? 18.508 17.256 27.085 1.00 39.70 651 ARG A CA 1
ATOM 594 C C . ARG A 1 85 ? 18.444 15.983 26.270 1.00 37.40 651 ARG A C 1
ATOM 595 O O . ARG A 1 85 ? 18.568 16.016 25.058 1.00 41.10 651 ARG A O 1
ATOM 603 N N . LEU A 1 86 ? 18.345 14.850 26.955 1.00 34.99 652 LEU A N 1
ATOM 604 C CA . LEU A 1 86 ? 18.189 13.547 26.301 1.00 35.07 652 LEU A CA 1
ATOM 605 C C . LEU A 1 86 ? 16.698 13.385 25.977 1.00 33.75 652 LEU A C 1
ATOM 606 O O . LEU A 1 86 ? 15.871 13.339 26.879 1.00 34.08 652 LEU A O 1
ATOM 611 N N . LEU A 1 87 ? 16.344 13.337 24.699 1.00 31.39 653 LEU A N 1
ATOM 612 C CA . LEU A 1 87 ? 14.932 13.268 24.320 1.00 30.21 653 LEU A CA 1
ATOM 613 C C . LEU A 1 87 ? 14.392 11.848 24.554 1.00 29.66 653 LEU A C 1
ATOM 614 O O . LEU A 1 87 ? 13.224 11.669 24.884 1.00 33.02 653 LEU A O 1
ATOM 619 N N . GLY A 1 88 ? 15.237 10.841 24.406 1.00 28.12 654 GLY A N 1
ATOM 620 C CA . GLY A 1 88 ? 14.821 9.486 24.666 1.00 28.27 654 GLY A CA 1
ATOM 621 C C . GLY A 1 88 ? 15.710 8.479 23.989 1.00 29.38 654 GLY A C 1
ATOM 622 O O . GLY A 1 88 ? 16.764 8.825 23.461 1.00 29.45 654 GLY A O 1
ATOM 623 N N . VAL A 1 89 ? 15.299 7.218 24.036 1.00 30.37 655 VAL A N 1
ATOM 624 C CA . VAL A 1 89 ? 16.091 6.133 23.483 1.00 32.48 655 VAL A CA 1
ATOM 625 C C . VAL A 1 89 ? 15.231 5.133 22.748 1.00 35.55 655 VAL A C 1
ATOM 626 O O . VAL A 1 89 ? 14.044 5.005 23.011 1.00 34.43 655 VAL A O 1
ATOM 630 N N A CYS A 1 90 ? 15.837 4.461 21.774 0.50 38.97 656 CYS A N 1
ATOM 631 N N B CYS A 1 90 ? 15.892 4.370 21.892 0.50 39.29 656 CYS A N 1
ATOM 632 C CA A CYS A 1 90 ? 15.213 3.364 21.036 0.50 43.13 656 CYS A CA 1
ATOM 633 C CA B CYS A 1 90 ? 15.261 3.387 21.045 0.50 43.86 656 CYS A CA 1
ATOM 634 C C A CYS A 1 90 ? 16.243 2.247 20.969 0.50 47.86 656 CYS A C 1
ATOM 635 C C B CYS A 1 90 ? 16.246 2.239 20.882 0.50 48.41 656 CYS A C 1
ATOM 636 O O A CYS A 1 90 ? 17.443 2.515 20.853 0.50 48.33 656 CYS A O 1
ATOM 637 O O B CYS A 1 90 ? 17.424 2.475 20.594 0.50 49.08 656 CYS A O 1
ATOM 642 N N . ILE A 1 91 ? 15.784 1.003 21.068 1.00 51.11 657 ILE A N 1
ATOM 643 C CA . ILE A 1 91 ? 16.654 -0.172 20.879 1.00 55.59 657 ILE A CA 1
ATOM 644 C C . ILE A 1 91 ? 16.182 -0.921 19.649 1.00 55.65 657 ILE A C 1
ATOM 645 O O . ILE A 1 91 ? 15.151 -1.580 19.685 1.00 54.00 657 ILE A O 1
ATOM 650 N N . GLU A 1 92 ? 16.939 -0.797 18.566 1.00 61.06 658 GLU A N 1
ATOM 651 C CA . GLU A 1 92 ? 16.687 -1.545 17.340 1.00 67.80 658 GLU A CA 1
ATOM 652 C C . GLU A 1 92 ? 17.623 -2.757 17.322 1.00 67.92 658 GLU A C 1
ATOM 653 O O . GLU A 1 92 ? 18.776 -2.643 17.709 1.00 69.51 658 GLU A O 1
ATOM 659 N N . MET A 1 93 ? 17.128 -3.914 16.891 1.00 68.44 659 MET A N 1
ATOM 660 C CA . MET A 1 93 ? 17.929 -5.152 16.876 1.00 67.27 659 MET A CA 1
ATOM 661 C C . MET A 1 93 ? 18.511 -5.416 15.482 1.00 64.06 659 MET A C 1
ATOM 662 O O . MET A 1 93 ? 17.807 -5.296 14.478 1.00 58.88 659 MET A O 1
ATOM 667 N N . SER A 1 94 ? 19.788 -5.788 15.422 1.00 62.00 660 SER A N 1
ATOM 668 C CA . SER A 1 94 ? 20.433 -6.080 14.142 1.00 63.43 660 SER A CA 1
ATOM 669 C C . SER A 1 94 ? 19.972 -7.435 13.592 1.00 61.44 660 SER A C 1
ATOM 670 O O . SER A 1 94 ? 19.444 -8.275 14.326 1.00 56.60 660 SER A O 1
ATOM 673 N N . SER A 1 95 ? 20.192 -7.623 12.292 1.00 65.14 661 SER A N 1
ATOM 674 C CA . SER A 1 95 ? 19.872 -8.870 11.577 1.00 67.96 661 SER A CA 1
ATOM 675 C C . SER A 1 95 ? 20.563 -10.124 12.149 1.00 68.70 661 SER A C 1
ATOM 676 O O . SER A 1 95 ? 20.018 -11.236 12.046 1.00 68.88 661 SER A O 1
ATOM 679 N N . GLN A 1 96 ? 21.749 -9.927 12.743 1.00 65.88 662 GLN A N 1
ATOM 680 C CA . GLN A 1 96 ? 22.479 -10.971 13.472 1.00 64.46 662 GLN A CA 1
ATOM 681 C C . GLN A 1 96 ? 22.072 -11.095 14.968 1.00 66.48 662 GLN A C 1
ATOM 682 O O . GLN A 1 96 ? 22.751 -11.795 15.749 1.00 60.55 662 GLN A O 1
ATOM 684 N N . GLY A 1 97 ? 20.970 -10.438 15.357 1.00 66.00 663 GLY A N 1
ATOM 685 C CA . GLY A 1 97 ? 20.453 -10.482 16.728 1.00 64.20 663 GLY A CA 1
ATOM 686 C C . GLY A 1 97 ? 21.244 -9.705 17.774 1.00 61.71 663 GLY A C 1
ATOM 687 O O . GLY A 1 97 ? 21.102 -9.974 18.972 1.00 58.66 663 GLY A O 1
ATOM 688 N N . ILE A 1 98 ? 22.075 -8.755 17.337 1.00 60.85 664 ILE A N 1
ATOM 689 C CA . ILE A 1 98 ? 22.832 -7.895 18.254 1.00 62.65 664 ILE A CA 1
ATOM 690 C C . ILE A 1 98 ? 21.942 -6.674 18.536 1.00 61.53 664 ILE A C 1
ATOM 691 O O . ILE A 1 98 ? 21.365 -6.121 17.600 1.00 60.77 664 ILE A O 1
ATOM 696 N N . PRO A 1 99 ? 21.790 -6.273 19.819 1.00 63.26 665 PRO A N 1
ATOM 697 C CA . PRO A 1 99 ? 20.987 -5.065 20.097 1.00 61.57 665 PRO A CA 1
ATOM 698 C C . PRO A 1 99 ? 21.699 -3.785 19.661 1.00 59.61 665 PRO A C 1
ATOM 699 O O . PRO A 1 99 ? 22.913 -3.675 19.831 1.00 63.78 665 PRO A O 1
ATOM 703 N N . LYS A 1 100 ? 20.947 -2.850 19.085 1.00 55.45 666 LYS A N 1
ATOM 704 C CA . LYS A 1 100 ? 21.477 -1.574 18.597 1.00 54.77 666 LYS A CA 1
ATOM 705 C C . LYS A 1 100 ? 20.787 -0.449 19.383 1.00 51.24 666 LYS A C 1
ATOM 706 O O . LYS A 1 100 ? 19.692 -0.004 19.002 1.00 53.52 666 LYS A O 1
ATOM 708 N N . PRO A 1 101 ? 21.403 -0.009 20.502 1.00 49.68 667 PRO A N 1
ATOM 709 C CA . PRO A 1 101 ? 20.779 1.026 21.326 1.00 47.79 667 PRO A CA 1
ATOM 710 C C . PRO A 1 101 ? 21.032 2.421 20.743 1.00 46.88 667 PRO A C 1
ATOM 711 O O . PRO A 1 101 ? 22.171 2.747 20.380 1.00 42.89 667 PRO A O 1
ATOM 715 N N . MET A 1 102 ? 19.974 3.223 20.652 1.00 42.35 668 MET A N 1
ATOM 716 C CA . MET A 1 102 ? 20.032 4.526 20.009 1.00 41.46 668 MET A CA 1
ATOM 717 C C . MET A 1 102 ? 19.684 5.607 21.009 1.00 36.27 668 MET A C 1
ATOM 718 O O . MET A 1 102 ? 18.691 5.515 21.717 1.00 36.15 668 MET A O 1
ATOM 723 N N . VAL A 1 103 ? 20.514 6.627 21.066 1.00 32.48 669 VAL A N 1
ATOM 724 C CA . VAL A 1 103 ? 20.288 7.773 21.926 1.00 32.98 669 VAL A CA 1
ATOM 725 C C . VAL A 1 103 ? 19.812 8.939 21.046 1.00 30.89 669 VAL A C 1
ATOM 726 O O . VAL A 1 103 ? 20.506 9.322 20.099 1.00 29.85 669 VAL A O 1
ATOM 730 N N . ILE A 1 104 ? 18.635 9.480 21.353 1.00 27.83 670 ILE A N 1
ATOM 731 C CA . ILE A 1 104 ? 18.078 10.586 20.598 1.00 28.85 670 ILE A CA 1
ATOM 732 C C . ILE A 1 104 ? 18.332 11.876 21.341 1.00 26.93 670 ILE A C 1
ATOM 733 O O . ILE A 1 104 ? 17.979 11.992 22.504 1.00 27.16 670 ILE A O 1
ATOM 738 N N . LEU A 1 105 ? 18.897 12.855 20.632 1.00 26.51 671 LEU A N 1
ATOM 739 C CA . LEU A 1 105 ? 19.300 14.145 21.201 1.00 27.33 671 LEU A CA 1
ATOM 740 C C . LEU A 1 105 ? 18.888 15.299 20.272 1.00 25.63 671 LEU A C 1
ATOM 741 O O . LEU A 1 105 ? 18.663 15.072 19.096 1.00 24.70 671 LEU A O 1
ATOM 746 N N . PRO A 1 106 ? 18.810 16.544 20.777 1.00 27.20 672 PRO A N 1
ATOM 747 C CA . PRO A 1 106 ? 18.535 17.677 19.874 1.00 29.92 672 PRO A CA 1
ATOM 748 C C . PRO A 1 106 ? 19.652 17.874 18.851 1.00 30.11 672 PRO A C 1
ATOM 749 O O . PRO A 1 106 ? 20.826 17.725 19.196 1.00 30.00 672 PRO A O 1
ATOM 753 N N . PHE A 1 107 ? 19.277 18.171 17.612 1.00 29.60 673 PHE A N 1
ATOM 754 C CA . PHE A 1 107 ? 20.235 18.435 16.588 1.00 30.48 673 PHE A CA 1
ATOM 755 C C . PHE A 1 107 ? 20.777 19.832 16.819 1.00 32.99 673 PHE A C 1
ATOM 756 O O . PHE A 1 107 ? 20.013 20.800 16.928 1.00 34.16 673 PHE A O 1
ATOM 764 N N . MET A 1 108 ? 22.104 19.919 16.892 1.00 33.33 674 MET A N 1
ATOM 765 C CA . MET A 1 108 ? 22.784 21.163 17.181 1.00 33.52 674 MET A CA 1
ATOM 766 C C . MET A 1 108 ? 23.719 21.501 16.026 1.00 34.16 674 MET A C 1
ATOM 767 O O . MET A 1 108 ? 24.822 20.921 15.887 1.00 30.55 674 MET A O 1
ATOM 772 N N . LYS A 1 109 ? 23.236 22.429 15.191 1.00 33.12 675 LYS A N 1
ATOM 773 C CA . LYS A 1 109 ? 23.914 22.845 13.986 1.00 35.78 675 LYS A CA 1
ATOM 774 C C . LYS A 1 109 ? 25.331 23.396 14.238 1.00 33.82 675 LYS A C 1
ATOM 775 O O . LYS A 1 109 ? 26.192 23.248 13.377 1.00 33.46 675 LYS A O 1
ATOM 781 N N . TYR A 1 110 ? 25.560 24.018 15.400 1.00 32.81 676 TYR A N 1
ATOM 782 C CA . TYR A 1 110 ? 26.877 24.535 15.752 1.00 33.44 676 TYR A CA 1
ATOM 783 C C . TYR A 1 110 ? 27.853 23.473 16.269 1.00 32.81 676 TYR A C 1
ATOM 784 O O . TYR A 1 110 ? 29.041 23.770 16.396 1.00 33.70 676 TYR A O 1
ATOM 793 N N . GLY A 1 111 ? 27.361 22.267 16.569 1.00 29.37 677 GLY A N 1
ATOM 794 C CA . GLY A 1 111 ? 28.219 21.132 16.879 1.00 28.20 677 GLY A CA 1
ATOM 795 C C . GLY A 1 111 ? 28.889 21.211 18.258 1.00 27.17 677 GLY A C 1
ATOM 796 O O . GLY A 1 111 ? 28.419 21.921 19.176 1.00 23.93 677 GLY A O 1
ATOM 797 N N . ASP A 1 112 ? 29.976 20.455 18.398 1.00 26.38 678 ASP A N 1
ATOM 798 C CA . ASP A 1 112 ? 30.746 20.424 19.651 1.00 27.18 678 ASP A CA 1
ATOM 799 C C . ASP A 1 112 ? 31.635 21.666 19.768 1.00 26.25 678 ASP A C 1
ATOM 800 O O . ASP A 1 112 ? 32.000 22.310 18.771 1.00 25.67 678 ASP A O 1
ATOM 805 N N . LEU A 1 113 ? 31.992 21.983 20.999 1.00 27.11 679 LEU A N 1
ATOM 806 C CA . LEU A 1 113 ? 32.692 23.229 21.300 1.00 28.73 679 LEU A CA 1
ATOM 807 C C . LEU A 1 113 ? 34.133 23.180 20.788 1.00 28.12 679 LEU A C 1
ATOM 808 O O . LEU A 1 113 ? 34.657 24.204 20.344 1.00 26.73 679 LEU A O 1
ATOM 813 N N . HIS A 1 114 ? 34.743 21.994 20.812 1.00 28.29 680 HIS A N 1
ATOM 814 C CA . HIS A 1 114 ? 36.152 21.851 20.409 1.00 29.78 680 HIS A CA 1
ATOM 815 C C . HIS A 1 114 ? 36.312 22.163 18.923 1.00 29.66 680 HIS A C 1
ATOM 816 O O . HIS A 1 114 ? 37.128 23.000 18.527 1.00 30.97 680 HIS A O 1
ATOM 823 N N . THR A 1 115 ? 35.499 21.518 18.103 1.00 30.02 681 THR A N 1
ATOM 824 C CA . THR A 1 115 ? 35.528 21.771 16.661 1.00 28.73 681 THR A CA 1
ATOM 825 C C . THR A 1 115 ? 35.213 23.246 16.356 1.00 29.12 681 THR A C 1
ATOM 826 O O . THR A 1 115 ? 35.844 23.865 15.496 1.00 28.91 681 THR A O 1
ATOM 830 N N . TYR A 1 116 ? 34.266 23.812 17.091 1.00 26.77 682 TYR A N 1
ATOM 831 C CA . TYR A 1 116 ? 33.858 25.182 16.888 1.00 27.15 682 TYR A CA 1
ATOM 832 C C . TYR A 1 116 ? 35.036 26.115 17.137 1.00 28.51 682 TYR A C 1
ATOM 833 O O . TYR A 1 116 ? 35.268 27.047 16.372 1.00 30.08 682 TYR A O 1
ATOM 842 N N . LEU A 1 117 ? 35.778 25.879 18.221 1.00 28.00 683 LEU A N 1
ATOM 843 C CA . LEU A 1 117 ? 36.926 26.720 18.559 1.00 27.99 683 LEU A CA 1
ATOM 844 C C . LEU A 1 117 ? 37.975 26.718 17.457 1.00 27.46 683 LEU A C 1
ATOM 845 O O . LEU A 1 117 ? 38.508 27.772 17.103 1.00 27.54 683 LEU A O 1
ATOM 850 N N . LEU A 1 118 ? 38.250 25.534 16.922 1.00 26.60 684 LEU A N 1
ATOM 851 C CA . LEU A 1 118 ? 39.207 25.377 15.829 1.00 27.66 684 LEU A CA 1
ATOM 852 C C . LEU A 1 118 ? 38.741 26.102 14.559 1.00 29.14 684 LEU A C 1
ATOM 853 O O . LEU A 1 118 ? 39.537 26.832 13.946 1.00 29.65 684 LEU A O 1
ATOM 858 N N . TYR A 1 119 ? 37.455 25.943 14.195 1.00 31.00 685 TYR A N 1
ATOM 859 C CA . TYR A 1 119 ? 36.858 26.653 13.032 1.00 32.08 685 TYR A CA 1
ATOM 860 C C . TYR A 1 119 ? 36.973 28.158 13.143 1.00 31.87 685 TYR A C 1
ATOM 861 O O . TYR A 1 119 ? 37.163 28.848 12.131 1.00 34.77 685 TYR A O 1
ATOM 870 N N . SER A 1 120 ? 36.877 28.670 14.361 1.00 32.38 686 SER A N 1
ATOM 871 C CA . SER A 1 120 ? 36.966 30.110 14.608 1.00 31.45 686 SER A CA 1
ATOM 872 C C . SER A 1 120 ? 38.345 30.697 14.265 1.00 32.54 686 SER A C 1
ATOM 873 O O . SER A 1 120 ? 38.508 31.912 14.228 1.00 33.53 686 SER A O 1
ATOM 876 N N . ARG A 1 121 ? 39.331 29.838 14.032 1.00 33.64 687 ARG A N 1
ATOM 877 C CA . ARG A 1 121 ? 40.680 30.286 13.679 1.00 36.01 687 ARG A CA 1
ATOM 878 C C . ARG A 1 121 ? 40.928 30.210 12.181 1.00 35.57 687 ARG A C 1
ATOM 879 O O . ARG A 1 121 ? 42.042 30.473 11.716 1.00 32.30 687 ARG A O 1
ATOM 887 N N . LEU A 1 122 ? 39.873 29.839 11.454 1.00 35.76 688 LEU A N 1
ATOM 888 C CA . LEU A 1 122 ? 39.839 29.793 10.013 1.00 36.70 688 LEU A CA 1
ATOM 889 C C . LEU A 1 122 ? 38.904 30.877 9.499 1.00 37.70 688 LEU A C 1
ATOM 890 O O . LEU A 1 122 ? 37.938 31.267 10.165 1.00 34.49 688 LEU A O 1
ATOM 895 N N . GLU A 1 123 ? 39.191 31.333 8.287 1.00 40.01 689 GLU A N 1
ATOM 896 C CA . GLU A 1 123 ? 38.496 32.461 7.677 1.00 44.26 689 GLU A CA 1
ATOM 897 C C . GLU A 1 123 ? 37.013 32.239 7.423 1.00 45.03 689 GLU A C 1
ATOM 898 O O . GLU A 1 123 ? 36.229 33.167 7.589 1.00 47.00 689 GLU A O 1
ATOM 904 N N . THR A 1 124 ? 36.640 31.046 6.966 1.00 49.09 690 THR A N 1
ATOM 905 C CA . THR A 1 124 ? 35.227 30.725 6.671 1.00 55.29 690 THR A CA 1
ATOM 906 C C . THR A 1 124 ? 34.378 30.471 7.929 1.00 57.16 690 THR A C 1
ATOM 907 O O . THR A 1 124 ? 33.162 30.678 7.912 1.00 56.12 690 THR A O 1
ATOM 911 N N . GLY A 1 125 ? 35.020 30.001 9.002 1.00 58.71 691 GLY A N 1
ATOM 912 C CA . GLY A 1 125 ? 34.328 29.670 10.237 1.00 60.92 691 GLY A CA 1
ATOM 913 C C . GLY A 1 125 ? 33.802 30.880 10.993 1.00 61.30 691 GLY A C 1
ATOM 914 O O . GLY A 1 125 ? 33.831 32.005 10.476 1.00 69.14 691 GLY A O 1
ATOM 915 N N . PRO A 1 126 ? 33.295 30.659 12.218 1.00 55.34 692 PRO A N 1
ATOM 916 C CA . PRO A 1 126 ? 32.919 31.765 13.099 1.00 51.36 692 PRO A CA 1
ATOM 917 C C . PRO A 1 126 ? 34.043 32.788 13.308 1.00 50.91 692 PRO A C 1
ATOM 918 O O . PRO A 1 126 ? 35.212 32.414 13.311 1.00 53.56 692 PRO A O 1
ATOM 922 N N . ARG A 1 127 ? 33.690 34.058 13.498 1.00 47.63 693 ARG A N 1
ATOM 923 C CA . ARG A 1 127 ? 34.681 35.119 13.716 1.00 49.30 693 ARG A CA 1
ATOM 924 C C . ARG A 1 127 ? 35.582 34.831 14.935 1.00 49.66 693 ARG A C 1
ATOM 925 O O . ARG A 1 127 ? 35.251 33.987 15.777 1.00 49.20 693 ARG A O 1
ATOM 927 N N . HIS A 1 128 ? 36.718 35.522 15.023 1.00 45.69 694 HIS A N 1
ATOM 928 C CA . HIS A 1 128 ? 37.552 35.483 16.226 1.00 48.41 694 HIS A CA 1
ATOM 929 C C . HIS A 1 128 ? 36.652 35.583 17.463 1.00 48.54 694 HIS A C 1
ATOM 930 O O . HIS A 1 128 ? 35.879 36.536 17.585 1.00 50.75 694 HIS A O 1
ATOM 937 N N . ILE A 1 129 ? 36.750 34.613 18.369 1.00 43.35 695 ILE A N 1
ATOM 938 C CA . ILE A 1 129 ? 35.912 34.610 19.562 1.00 39.24 695 ILE A CA 1
ATOM 939 C C . ILE A 1 129 ? 36.556 35.548 20.578 1.00 38.65 695 ILE A C 1
ATOM 940 O O . ILE A 1 129 ? 37.672 35.295 21.010 1.00 39.77 695 ILE A O 1
ATOM 945 N N . PRO A 1 130 ? 35.856 36.632 20.977 1.00 42.34 696 PRO A N 1
ATOM 946 C CA . PRO A 1 130 ? 36.429 37.511 22.011 1.00 44.89 696 PRO A CA 1
ATOM 947 C C . PRO A 1 130 ? 36.520 36.841 23.385 1.00 48.61 696 PRO A C 1
ATOM 948 O O . PRO A 1 130 ? 35.724 35.943 23.710 1.00 46.03 696 PRO A O 1
ATOM 952 N N . LEU A 1 131 ? 37.489 37.291 24.170 1.00 50.24 697 LEU A N 1
ATOM 953 C CA . LEU A 1 131 ? 37.690 36.822 25.530 1.00 54.69 697 LEU A CA 1
ATOM 954 C C . LEU A 1 131 ? 36.377 36.619 26.301 1.00 54.32 697 LEU A C 1
ATOM 955 O O . LEU A 1 131 ? 36.171 35.555 26.893 1.00 59.70 697 LEU A O 1
ATOM 960 N N . GLN A 1 132 ? 35.505 37.630 26.285 1.00 52.23 698 GLN A N 1
ATOM 961 C CA . GLN A 1 132 ? 34.236 37.595 27.037 1.00 52.30 698 GLN A CA 1
ATOM 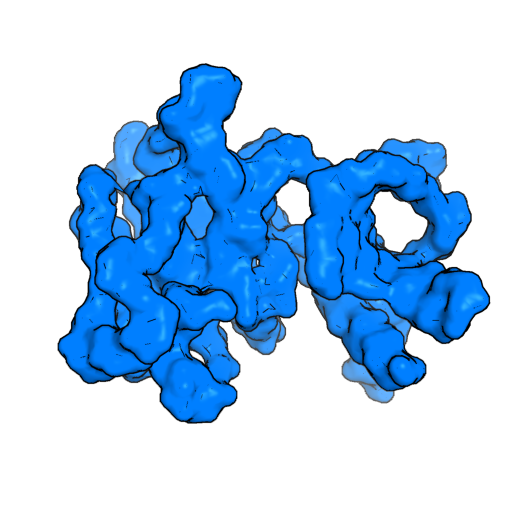962 C C . GLN A 1 132 ? 33.342 36.413 26.699 1.00 45.84 698 GLN A C 1
ATOM 963 O O . GLN A 1 132 ? 32.654 35.886 27.576 1.00 44.72 698 GLN A O 1
ATOM 969 N N . THR A 1 133 ? 33.346 36.019 25.431 1.00 39.36 699 THR A N 1
ATOM 970 C CA . THR A 1 133 ? 32.592 34.865 24.983 1.00 37.83 699 THR A CA 1
ATOM 971 C C . THR A 1 133 ? 33.250 33.545 25.406 1.00 35.63 699 THR A C 1
ATOM 972 O O . THR A 1 133 ? 32.556 32.613 25.801 1.00 34.89 699 THR A O 1
ATOM 976 N N . LEU A 1 134 ? 34.574 33.463 25.330 1.00 35.47 700 LEU A N 1
ATOM 977 C CA . LEU A 1 134 ? 35.298 32.271 25.805 1.00 35.57 700 LEU A CA 1
ATOM 978 C C . LEU A 1 134 ? 35.035 31.984 27.290 1.00 37.11 700 LEU A C 1
ATOM 979 O O . LEU A 1 134 ? 34.928 30.829 27.713 1.00 33.61 700 LEU A O 1
ATOM 984 N N . LEU A 1 135 ? 34.936 33.063 28.058 1.00 36.83 701 LEU A N 1
ATOM 985 C CA . LEU A 1 135 ? 34.671 33.012 29.477 1.00 36.99 701 LEU A CA 1
ATOM 986 C C . LEU A 1 135 ? 33.226 32.585 29.756 1.00 35.70 701 LEU A C 1
ATOM 987 O O . LEU A 1 135 ? 32.971 31.776 30.642 1.00 33.13 701 LEU A O 1
ATOM 992 N N . ARG A 1 136 ? 32.294 33.148 29.001 1.00 34.24 702 ARG A N 1
ATOM 993 C CA . ARG A 1 136 ? 30.900 32.730 29.043 1.00 37.67 702 ARG A CA 1
ATOM 994 C C . ARG A 1 136 ? 30.711 31.221 28.769 1.00 34.04 702 ARG A C 1
ATOM 995 O O . ARG A 1 136 ? 29.890 30.567 29.413 1.00 34.19 702 ARG A O 1
ATOM 1003 N N . PHE A 1 137 ? 31.462 30.679 27.813 1.00 31.22 703 PHE A N 1
ATOM 1004 C CA . PHE A 1 137 ? 31.495 29.233 27.571 1.00 30.26 703 PHE A CA 1
ATOM 1005 C C . PHE A 1 137 ? 31.869 28.476 28.844 1.00 29.66 703 PHE A C 1
ATOM 1006 O O . PHE A 1 137 ? 31.298 27.425 29.144 1.00 27.23 703 PHE A O 1
ATOM 1014 N N . MET A 1 138 ? 32.860 29.003 29.555 1.00 28.55 704 MET A N 1
ATOM 1015 C CA . MET A 1 138 ? 33.332 28.387 30.788 1.00 29.16 704 MET A CA 1
ATOM 1016 C C . MET A 1 138 ? 32.276 28.469 31.888 1.00 28.32 704 MET A C 1
ATOM 1017 O O . MET A 1 138 ? 32.072 27.507 32.607 1.00 27.60 704 MET A O 1
ATOM 1022 N N . VAL A 1 139 ? 31.609 29.611 32.003 1.00 27.88 705 VAL A N 1
ATOM 1023 C CA . VAL A 1 139 ? 30.535 29.776 32.994 1.00 27.89 705 VAL A CA 1
ATOM 1024 C C . VAL A 1 139 ? 29.410 28.771 32.729 1.00 26.73 705 VAL A C 1
ATOM 1025 O O . VAL A 1 139 ? 28.900 28.164 33.647 1.00 26.39 705 VAL A O 1
ATOM 1029 N N . ASP A 1 140 ? 29.001 28.660 31.475 1.00 27.81 706 ASP A N 1
ATOM 1030 C CA . ASP A 1 140 ? 27.960 27.725 31.078 1.00 28.33 706 ASP A CA 1
ATOM 1031 C C . ASP A 1 140 ? 28.280 26.289 31.467 1.00 28.85 706 ASP A C 1
ATOM 1032 O O . ASP A 1 140 ? 27.435 25.596 32.030 1.00 28.31 706 ASP A O 1
ATOM 1037 N N . ILE A 1 141 ? 29.500 25.857 31.186 1.00 26.99 707 ILE A N 1
ATOM 1038 C CA . ILE A 1 141 ? 29.914 24.502 31.521 1.00 27.28 707 ILE A CA 1
ATOM 1039 C C . ILE A 1 141 ? 29.948 24.293 33.042 1.00 28.76 707 ILE A C 1
ATOM 1040 O O . ILE A 1 141 ? 29.545 23.227 33.549 1.00 27.96 707 ILE A O 1
ATOM 1045 N N . ALA A 1 142 ? 30.464 25.300 33.748 1.00 27.92 708 ALA A N 1
ATOM 1046 C CA . ALA A 1 142 ? 30.469 25.316 35.211 1.00 27.86 708 ALA A CA 1
ATOM 1047 C C . ALA A 1 142 ? 29.050 25.199 35.762 1.00 27.63 708 ALA A C 1
ATOM 1048 O O . ALA A 1 142 ? 28.823 24.472 36.718 1.00 26.94 708 ALA A O 1
ATOM 1050 N N . LEU A 1 143 ? 28.116 25.920 35.152 1.00 28.99 709 LEU A N 1
ATOM 1051 C CA . LEU A 1 143 ? 26.700 25.858 35.542 1.00 29.70 709 LEU A CA 1
ATOM 1052 C C . LEU A 1 143 ? 26.101 24.456 35.378 1.00 27.74 709 LEU A C 1
ATOM 1053 O O . LEU A 1 143 ? 25.382 23.995 36.239 1.00 27.45 709 LEU A O 1
ATOM 1058 N N . GLY A 1 144 ? 26.406 23.793 34.270 1.00 28.70 710 GLY A N 1
ATOM 1059 C CA . GLY A 1 144 ? 25.968 22.425 34.033 1.00 27.45 710 GLY A CA 1
ATOM 1060 C C . GLY A 1 144 ? 26.625 21.451 34.980 1.00 28.13 710 GLY A C 1
ATOM 1061 O O . GLY A 1 144 ? 25.977 20.581 35.555 1.00 28.27 710 GLY A O 1
ATOM 1062 N N . MET A 1 145 ? 27.921 21.606 35.185 1.00 29.40 711 MET A N 1
ATOM 1063 C CA . MET A 1 145 ? 28.619 20.734 36.106 1.00 28.65 711 MET A CA 1
ATOM 1064 C C . MET A 1 145 ? 28.192 20.979 37.566 1.00 29.45 711 MET A C 1
ATOM 1065 O O . MET A 1 145 ? 28.129 20.026 38.337 1.00 29.22 711 MET A O 1
ATOM 1070 N N . GLU A 1 146 ? 27.874 22.228 37.919 1.00 27.07 712 GLU A N 1
ATOM 1071 C CA . GLU A 1 146 ? 27.328 22.560 39.229 1.00 30.48 712 GLU A CA 1
ATOM 1072 C C . GLU A 1 146 ? 26.020 21.801 39.475 1.00 31.59 712 GLU A C 1
ATOM 1073 O O . GLU A 1 146 ? 25.869 21.153 40.508 1.00 28.75 712 GLU A O 1
ATOM 1079 N N . TYR A 1 147 ? 25.100 21.871 38.515 1.00 31.73 713 TYR A N 1
ATOM 1080 C CA . TYR A 1 147 ? 23.850 21.112 38.554 1.00 32.71 713 TYR A CA 1
ATOM 1081 C C . TYR A 1 147 ? 24.073 19.615 38.776 1.00 32.59 713 TYR A C 1
ATOM 1082 O O . TYR A 1 147 ? 23.491 19.030 39.695 1.00 32.81 713 TYR A O 1
ATOM 1091 N N . LEU A 1 148 ? 24.897 18.997 37.939 1.00 31.35 714 LEU A N 1
ATOM 1092 C CA . LEU A 1 148 ? 25.175 17.550 38.050 1.00 33.14 714 LEU A CA 1
ATOM 1093 C C . LEU A 1 148 ? 25.758 17.180 39.410 1.00 35.25 714 LEU A C 1
ATOM 1094 O O . LEU A 1 148 ? 25.340 16.207 40.037 1.00 34.81 714 LEU A O 1
ATOM 1099 N N . SER A 1 149 ? 26.706 17.988 39.857 1.00 36.36 715 SER A N 1
ATOM 1100 C CA . SER A 1 149 ? 27.361 17.781 41.125 1.00 38.00 715 SER A CA 1
ATOM 1101 C C . SER A 1 149 ? 26.369 17.859 42.265 1.00 37.52 715 SER A C 1
ATOM 1102 O O . SER A 1 149 ? 26.433 17.056 43.167 1.00 38.79 715 SER A O 1
ATOM 1105 N N . ASN A 1 150 ? 25.433 18.798 42.211 1.00 41.80 716 ASN A N 1
ATOM 1106 C CA . ASN A 1 150 ? 24.397 18.904 43.252 1.00 47.96 716 ASN A CA 1
ATOM 1107 C C . ASN A 1 150 ? 23.542 17.638 43.404 1.00 48.10 716 ASN A C 1
ATOM 1108 O O . ASN A 1 150 ? 23.071 17.349 44.495 1.00 48.84 716 ASN A O 1
ATOM 1113 N N . ARG A 1 151 ? 23.389 16.884 42.320 1.00 48.61 717 ARG A N 1
ATOM 1114 C CA . ARG A 1 151 ? 22.727 15.582 42.357 1.00 49.51 717 ARG A CA 1
ATOM 1115 C C . ARG A 1 151 ? 23.708 14.389 42.325 1.00 47.21 717 ARG A C 1
ATOM 1116 O O . ARG A 1 151 ? 23.339 13.282 41.932 1.00 42.00 717 ARG A O 1
ATOM 1124 N N . ASN A 1 152 ? 24.939 14.626 42.794 1.00 44.98 718 ASN A N 1
ATOM 1125 C CA . ASN A 1 152 ? 26.004 13.615 42.886 1.00 46.76 718 ASN A CA 1
ATOM 1126 C C . ASN A 1 152 ? 26.195 12.718 41.666 1.00 47.51 718 ASN A C 1
ATOM 1127 O O . ASN A 1 152 ? 26.577 11.550 41.798 1.00 48.87 718 ASN A O 1
ATOM 1132 N N . PHE A 1 153 ? 25.946 13.269 40.482 1.00 43.30 719 PHE A N 1
ATOM 1133 C CA . PHE A 1 153 ? 26.216 12.573 39.248 1.00 42.68 719 PHE A CA 1
ATOM 1134 C C . PHE A 1 153 ? 27.628 12.962 38.781 1.00 43.53 719 PHE A C 1
ATOM 1135 O O . PHE A 1 153 ? 27.995 14.153 38.735 1.00 43.55 719 PHE A O 1
ATOM 1143 N N . LEU A 1 154 ? 28.423 11.946 38.473 1.00 41.84 720 LEU A N 1
ATOM 1144 C CA . LEU A 1 154 ? 29.751 12.135 37.922 1.00 40.01 720 LEU A CA 1
ATOM 1145 C C . LEU A 1 154 ? 29.710 12.058 36.395 1.00 38.07 720 LEU A C 1
ATOM 1146 O O . LEU A 1 154 ? 29.093 11.161 35.823 1.00 38.83 720 LEU A O 1
ATOM 1151 N N . HIS A 1 155 ? 30.379 13.012 35.752 1.00 35.29 721 HIS A N 1
ATOM 1152 C CA . HIS A 1 155 ? 30.434 13.105 34.291 1.00 35.47 721 HIS A CA 1
ATOM 1153 C C . HIS A 1 155 ? 31.372 12.042 33.707 1.00 35.12 721 HIS A C 1
ATOM 1154 O O . HIS A 1 155 ? 30.970 11.291 32.814 1.00 31.59 721 HIS A O 1
ATOM 1161 N N . ARG A 1 156 ? 32.617 12.026 34.192 1.00 35.32 722 ARG A N 1
ATOM 1162 C CA . ARG A 1 156 ? 33.639 11.010 33.857 1.00 39.63 722 ARG A CA 1
ATOM 1163 C C . ARG A 1 156 ? 34.277 11.109 32.469 1.00 39.89 722 ARG A C 1
ATOM 1164 O O . ARG A 1 156 ? 35.092 10.262 32.123 1.00 43.41 722 ARG A O 1
ATOM 1172 N N . ASP A 1 157 ? 33.950 12.134 31.686 1.00 38.05 723 ASP A N 1
ATOM 1173 C CA . ASP A 1 157 ? 34.544 12.323 30.354 1.00 38.43 723 ASP A CA 1
ATOM 1174 C C . ASP A 1 157 ? 34.358 13.788 29.885 1.00 36.20 723 ASP A C 1
ATOM 1175 O O . ASP A 1 157 ? 33.969 14.077 28.754 1.00 32.54 723 ASP A O 1
ATOM 1180 N N . LEU A 1 158 ? 34.654 14.702 30.794 1.00 33.77 724 LEU A N 1
ATOM 1181 C CA . LEU A 1 158 ? 34.502 16.109 30.537 1.00 32.64 724 LEU A CA 1
ATOM 1182 C C . LEU A 1 158 ? 35.706 16.570 29.718 1.00 30.30 724 LEU A C 1
ATOM 1183 O O . LEU A 1 158 ? 36.856 16.308 30.079 1.00 30.52 724 LEU A O 1
ATOM 1188 N N . ALA A 1 159 ? 35.413 17.253 28.611 1.00 28.47 725 ALA A N 1
ATOM 1189 C CA . ALA A 1 159 ? 36.410 17.728 27.639 1.00 26.32 725 ALA A CA 1
ATOM 1190 C C . ALA A 1 159 ? 35.646 18.634 26.698 1.00 25.69 725 ALA A C 1
ATOM 1191 O O . ALA A 1 159 ? 34.423 18.491 26.594 1.00 25.75 725 ALA A O 1
ATOM 1193 N N . ALA A 1 160 ? 36.313 19.564 26.021 1.00 24.77 726 ALA A N 1
ATOM 1194 C CA . ALA A 1 160 ? 35.596 20.506 25.124 1.00 25.19 726 ALA A CA 1
ATOM 1195 C C . ALA A 1 160 ? 34.823 19.821 23.985 1.00 27.37 726 ALA A C 1
ATOM 1196 O O . ALA A 1 160 ? 33.796 20.345 23.531 1.00 26.23 726 ALA A O 1
ATOM 1198 N N . ARG A 1 161 ? 35.331 18.669 23.532 1.00 29.64 727 ARG A N 1
ATOM 1199 C CA . ARG A 1 161 ? 34.697 17.858 22.484 1.00 31.38 727 ARG A CA 1
ATOM 1200 C C . ARG A 1 161 ? 33.354 17.249 22.914 1.00 29.00 727 ARG A C 1
ATOM 1201 O O . ARG A 1 161 ? 32.565 16.855 22.057 1.00 29.31 727 ARG A O 1
ATOM 1209 N N . ASN A 1 162 ? 33.137 17.128 24.227 1.00 29.34 728 ASN A N 1
ATOM 1210 C CA . ASN A 1 162 ? 31.888 16.633 24.797 1.00 28.55 728 ASN A CA 1
ATOM 1211 C C . ASN A 1 162 ? 30.995 17.738 25.378 1.00 27.78 728 ASN A C 1
ATOM 1212 O O . ASN A 1 162 ? 30.083 17.452 26.147 1.00 30.38 728 ASN A O 1
ATOM 1217 N N . CYS A 1 163 ? 31.248 18.994 25.007 1.00 26.38 729 CYS A N 1
ATOM 1218 C CA . CYS A 1 163 ? 30.346 20.108 25.321 1.00 26.06 729 CYS A CA 1
ATOM 1219 C C . CYS A 1 163 ? 29.726 20.568 24.004 1.00 26.83 729 CYS A C 1
ATOM 1220 O O . CYS A 1 163 ? 30.419 20.673 22.986 1.00 25.42 729 CYS A O 1
ATOM 1223 N N . MET A 1 164 ? 28.427 20.834 24.011 1.00 26.70 730 MET A N 1
ATOM 1224 C CA . MET A 1 164 ? 27.727 21.158 22.788 1.00 28.45 730 MET A CA 1
ATOM 1225 C C . MET A 1 164 ? 27.253 22.592 22.800 1.00 26.26 730 MET A C 1
ATOM 1226 O O . MET A 1 164 ? 26.958 23.126 23.840 1.00 28.57 730 MET A O 1
ATOM 1231 N N . LEU A 1 165 ? 27.238 23.209 21.625 1.00 28.01 731 LEU A N 1
ATOM 1232 C CA . LEU A 1 165 ? 26.680 24.554 21.431 1.00 29.30 731 LEU A CA 1
ATOM 1233 C C . LEU A 1 165 ? 25.246 24.481 20.896 1.00 30.46 731 LEU A C 1
ATOM 1234 O O . LEU A 1 165 ? 25.004 23.894 19.836 1.00 29.40 731 LEU A O 1
ATOM 1239 N N . ARG A 1 166 ? 24.323 25.095 21.633 1.00 31.84 732 ARG A N 1
ATOM 1240 C CA . ARG A 1 166 ? 22.911 25.152 21.254 1.00 35.55 732 ARG A CA 1
ATOM 1241 C C . ARG A 1 166 ? 22.764 26.363 20.353 1.00 36.03 732 ARG A C 1
ATOM 1242 O O . ARG A 1 166 ? 23.707 27.156 20.210 1.00 36.01 732 ARG A O 1
ATOM 1250 N N . ASP A 1 167 ? 21.588 26.503 19.754 1.00 38.65 733 ASP A N 1
ATOM 1251 C CA . ASP A 1 167 ? 21.354 27.510 18.711 1.00 41.52 733 ASP A CA 1
ATOM 1252 C C . ASP A 1 167 ? 21.531 28.941 19.209 1.00 39.95 733 ASP A C 1
ATOM 1253 O O . ASP A 1 167 ? 21.945 29.802 18.435 1.00 42.89 733 ASP A O 1
ATOM 1258 N N . ASP A 1 168 ? 21.267 29.184 20.485 1.00 37.41 734 ASP A N 1
ATOM 1259 C CA . ASP A 1 168 ? 21.510 30.499 21.075 1.00 38.06 734 ASP A CA 1
ATOM 1260 C C . ASP A 1 168 ? 22.923 30.670 21.635 1.00 37.86 734 ASP A C 1
ATOM 1261 O O . ASP A 1 168 ? 23.148 31.567 22.444 1.00 39.32 734 ASP A O 1
ATOM 1266 N N . MET A 1 169 ? 23.858 29.804 21.234 1.00 38.29 735 MET A N 1
ATOM 1267 C CA . MET A 1 169 ? 25.261 29.849 21.685 1.00 39.76 735 MET A CA 1
ATOM 1268 C C . MET A 1 169 ? 25.506 29.510 23.167 1.00 38.31 735 MET A C 1
ATOM 1269 O O . MET A 1 169 ? 26.595 29.739 23.697 1.00 40.80 735 MET A O 1
ATOM 1274 N N . THR A 1 170 ? 24.504 28.936 23.820 1.00 35.95 736 THR A N 1
ATOM 1275 C CA . THR A 1 170 ? 24.645 28.429 25.168 1.00 34.93 736 THR A CA 1
ATOM 1276 C C . THR A 1 170 ? 25.380 27.097 25.051 1.00 31.58 736 THR A C 1
ATOM 1277 O O . THR A 1 170 ? 25.085 26.299 24.166 1.00 31.78 736 THR A O 1
ATOM 1281 N N . VAL A 1 171 ? 26.316 26.854 25.964 1.00 30.26 737 VAL A N 1
ATOM 1282 C CA . VAL A 1 171 ? 27.032 25.586 26.018 1.00 29.21 737 VAL A CA 1
ATOM 1283 C C . VAL A 1 171 ? 26.371 24.665 27.043 1.00 28.06 737 VAL A C 1
ATOM 1284 O O . VAL A 1 171 ? 25.968 25.117 28.115 1.00 24.72 737 VAL A O 1
ATOM 1288 N N . CYS A 1 172 ? 26.267 23.379 26.696 1.00 27.24 738 CYS A N 1
ATOM 1289 C CA . CYS A 1 172 ? 25.803 22.358 27.624 1.00 26.90 738 CYS A CA 1
ATOM 1290 C C . CYS A 1 172 ? 26.762 21.201 27.645 1.00 26.81 738 CYS A C 1
ATOM 1291 O O . CYS A 1 172 ? 27.390 20.898 26.637 1.00 28.99 738 CYS A O 1
ATOM 1294 N N . VAL A 1 173 ? 26.892 20.567 28.805 1.00 25.98 739 VAL A N 1
ATOM 1295 C CA . VAL A 1 173 ? 27.691 19.356 28.928 1.00 26.37 739 VAL A CA 1
ATOM 1296 C C . VAL A 1 173 ? 26.923 18.146 28.375 1.00 25.38 739 VAL A C 1
ATOM 1297 O O . VAL A 1 173 ? 25.725 18.026 28.557 1.00 24.75 739 VAL A O 1
ATOM 1301 N N . ALA A 1 174 ? 27.648 17.251 27.723 1.00 27.63 740 ALA A N 1
ATOM 1302 C CA . ALA A 1 174 ? 27.074 16.106 27.051 1.00 28.41 740 ALA A CA 1
ATOM 1303 C C . ALA A 1 174 ? 28.001 14.904 27.193 1.00 30.74 740 ALA A C 1
ATOM 1304 O O . ALA A 1 174 ? 29.085 15.008 27.792 1.00 28.97 740 ALA A O 1
ATOM 1306 N N . ASP A 1 175 ? 27.531 13.754 26.699 1.00 35.23 741 ASP A N 1
ATOM 1307 C CA . ASP A 1 175 ? 28.338 12.532 26.553 1.00 41.47 741 ASP A CA 1
ATOM 1308 C C . ASP A 1 175 ? 28.895 11.961 27.864 1.00 46.00 741 ASP A C 1
ATOM 1309 O O . ASP A 1 175 ? 30.069 11.579 27.960 1.00 48.69 741 ASP A O 1
ATOM 1314 N N . PHE A 1 176 ? 28.032 11.853 28.854 1.00 46.11 742 PHE A N 1
ATOM 1315 C CA . PHE A 1 176 ? 28.474 11.591 30.219 1.00 49.73 742 PHE A CA 1
ATOM 1316 C C . PHE A 1 176 ? 29.052 10.179 30.338 1.00 57.14 742 PHE A C 1
ATOM 1317 O O . PHE A 1 176 ? 28.745 9.451 31.280 1.00 66.28 742 PHE A O 1
ATOM 1325 N N . PRO A 1 197 ? 41.290 8.948 27.674 1.00 55.96 763 PRO A N 1
ATOM 1326 C CA . PRO A 1 197 ? 41.597 10.353 27.423 1.00 55.55 763 PRO A CA 1
ATOM 1327 C C . PRO A 1 197 ? 42.541 10.863 28.513 1.00 50.87 763 PRO A C 1
ATOM 1328 O O . PRO A 1 197 ? 42.174 11.715 29.330 1.00 48.71 763 PRO A O 1
ATOM 1332 N N . VAL A 1 198 ? 43.759 10.325 28.484 1.00 46.35 764 VAL A N 1
ATOM 1333 C CA . VAL A 1 198 ? 44.737 10.423 29.588 1.00 45.03 764 VAL A CA 1
ATOM 1334 C C . VAL A 1 198 ? 44.954 11.860 30.063 1.00 38.83 764 VAL A C 1
ATOM 1335 O O . VAL A 1 198 ? 45.045 12.109 31.260 1.00 39.77 764 VAL A O 1
ATOM 1339 N N . LYS A 1 199 ? 45.021 12.794 29.121 1.00 37.57 765 LYS A N 1
ATOM 1340 C CA . LYS A 1 199 ? 45.366 14.181 29.430 1.00 37.25 765 LYS A CA 1
ATOM 1341 C C . LYS A 1 199 ? 44.259 15.010 30.098 1.00 36.53 765 LYS A C 1
ATOM 1342 O O . LYS A 1 199 ? 44.491 16.173 30.451 1.00 37.20 765 LYS A O 1
ATOM 1348 N N . TRP A 1 200 ? 43.078 14.420 30.275 1.00 34.23 766 TRP A N 1
ATOM 1349 C CA . TRP A 1 200 ? 41.985 15.021 31.039 1.00 36.52 766 TRP A CA 1
ATOM 1350 C C . TRP A 1 200 ? 41.831 14.404 32.461 1.00 38.01 766 TRP A C 1
ATOM 1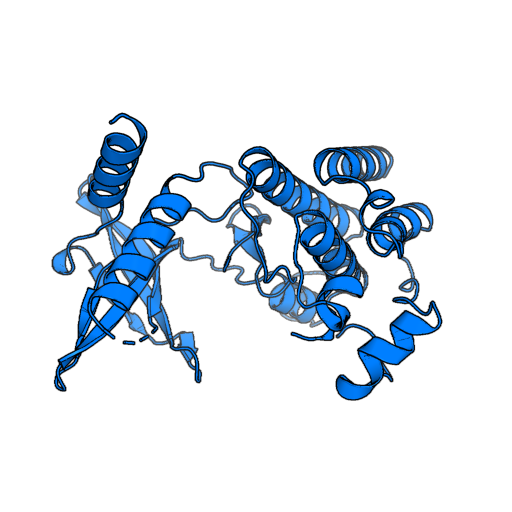351 O O . TRP A 1 200 ? 41.105 14.927 33.299 1.00 37.30 766 TRP A O 1
ATOM 1362 N N . ILE A 1 201 ? 42.561 13.324 32.724 1.00 40.73 767 ILE A N 1
ATOM 1363 C CA . ILE A 1 201 ? 42.386 12.496 33.917 1.00 40.85 767 ILE A CA 1
ATOM 1364 C C . ILE A 1 201 ? 43.242 13.019 35.069 1.00 39.45 767 ILE A C 1
ATOM 1365 O O . ILE A 1 201 ? 44.458 13.177 34.925 1.00 39.20 767 ILE A O 1
ATOM 1370 N N . ALA A 1 202 ? 42.600 13.242 36.214 1.00 38.93 768 ALA A N 1
ATOM 1371 C CA . ALA A 1 202 ? 43.280 13.720 37.409 1.00 39.38 768 ALA A CA 1
ATOM 1372 C C . ALA A 1 202 ? 44.345 12.750 37.939 1.00 41.51 768 ALA A C 1
ATOM 1373 O O . ALA A 1 202 ? 44.247 11.528 37.785 1.00 37.75 768 ALA A O 1
ATOM 1375 N N . ILE A 1 203 ? 45.365 13.333 38.557 1.00 43.86 769 ILE A N 1
ATOM 1376 C CA . ILE A 1 203 ? 46.514 12.585 39.088 1.00 48.77 769 ILE A CA 1
ATOM 1377 C C . ILE A 1 203 ? 46.134 11.352 39.945 1.00 49.18 769 ILE A C 1
ATOM 1378 O O . ILE A 1 203 ? 46.723 10.269 39.775 1.00 46.34 769 ILE A O 1
ATOM 1383 N N . GLU A 1 204 ? 45.130 11.509 40.811 1.00 46.74 770 GLU A N 1
ATOM 1384 C CA . GLU A 1 204 ? 44.700 10.427 41.699 1.00 48.89 770 GLU A CA 1
ATOM 1385 C C . GLU A 1 204 ? 43.993 9.305 40.953 1.00 49.04 770 GLU A C 1
ATOM 1386 O O . GLU A 1 204 ? 44.065 8.155 41.373 1.00 48.48 770 GLU A O 1
ATOM 1392 N N . SER A 1 205 ? 43.306 9.645 39.861 1.00 49.67 771 SER A N 1
ATOM 1393 C CA . SER A 1 205 ? 42.617 8.648 39.029 1.00 49.30 771 SER A CA 1
ATOM 1394 C C . SER A 1 205 ? 43.606 7.907 38.140 1.00 49.49 771 SER A C 1
ATOM 1395 O O . SER A 1 205 ? 43.352 6.776 37.734 1.00 52.92 771 SER A O 1
ATOM 1398 N N . LEU A 1 206 ? 44.708 8.566 37.793 1.00 50.56 772 LEU A N 1
ATOM 1399 C CA . LEU A 1 206 ? 45.809 7.899 37.107 1.00 52.78 772 LEU A CA 1
ATOM 1400 C C . LEU A 1 206 ? 46.471 6.891 38.072 1.00 57.25 772 LEU A C 1
ATOM 1401 O O . LEU A 1 206 ? 46.791 5.771 37.668 1.00 57.08 772 LEU A O 1
ATOM 1406 N N . ALA A 1 207 ? 46.618 7.285 39.342 1.00 60.01 773 ALA A N 1
ATOM 1407 C CA . ALA A 1 207 ? 47.288 6.473 40.371 1.00 62.42 773 ALA A CA 1
ATOM 1408 C C . ALA A 1 207 ? 46.422 5.345 40.937 1.00 65.70 773 ALA A C 1
ATOM 1409 O O . ALA A 1 207 ? 46.736 4.170 40.756 1.00 69.45 773 ALA A O 1
ATOM 1411 N N . ASP A 1 208 ? 45.341 5.717 41.626 1.00 66.84 774 ASP A N 1
ATOM 1412 C CA . ASP A 1 208 ? 44.503 4.780 42.376 1.00 65.18 774 ASP A CA 1
ATOM 1413 C C . ASP A 1 208 ? 43.216 4.375 41.639 1.00 68.20 774 ASP A C 1
ATOM 1414 O O . ASP A 1 208 ? 42.325 3.787 42.255 1.00 75.59 774 ASP A O 1
ATOM 1416 N N . ARG A 1 209 ? 43.113 4.681 40.340 1.00 68.53 775 ARG A N 1
ATOM 1417 C CA . ARG A 1 209 ? 41.873 4.507 39.562 1.00 66.03 775 ARG A CA 1
ATOM 1418 C C . ARG A 1 209 ? 40.597 4.862 40.358 1.00 69.18 775 ARG A C 1
ATOM 1419 O O . ARG A 1 209 ? 39.573 4.193 40.241 1.00 71.42 775 ARG A O 1
ATOM 1421 N N . VAL A 1 210 ? 40.686 5.924 41.166 1.00 72.65 776 VAL A N 1
ATOM 1422 C CA . VAL A 1 210 ? 39.558 6.443 41.962 1.00 70.92 776 VAL A CA 1
ATOM 1423 C C . VAL A 1 210 ? 39.126 7.768 41.331 1.00 65.44 776 VAL A C 1
ATOM 1424 O O . VAL A 1 210 ? 39.965 8.547 40.884 1.00 59.95 776 VAL A O 1
ATOM 1428 N N . TYR A 1 211 ? 37.820 8.007 41.291 1.00 60.84 777 TYR A N 1
ATOM 1429 C CA . TYR A 1 211 ? 37.267 9.140 40.560 1.00 55.94 777 TYR A CA 1
ATOM 1430 C C . TYR A 1 211 ? 36.092 9.744 41.331 1.00 53.38 777 TYR A C 1
ATOM 1431 O O . TYR A 1 211 ? 35.082 9.075 41.561 1.00 50.55 777 TYR A O 1
ATOM 1440 N N . THR A 1 212 ? 36.248 11.007 41.731 1.00 49.10 778 THR A N 1
ATOM 1441 C CA . THR A 1 212 ? 35.230 11.744 42.460 1.00 44.86 778 THR A CA 1
ATOM 1442 C C . THR A 1 212 ? 34.839 12.988 41.680 1.00 42.16 778 THR A C 1
ATOM 1443 O O . THR A 1 212 ? 35.361 13.254 40.602 1.00 40.24 778 THR A O 1
ATOM 1447 N N . SER A 1 213 ? 33.932 13.760 42.265 1.00 41.87 779 SER A N 1
ATOM 1448 C CA . SER A 1 213 ? 33.532 15.052 41.747 1.00 42.79 779 SER A CA 1
ATOM 1449 C C . SER A 1 213 ? 34.731 15.985 41.552 1.00 41.48 779 SER A C 1
ATOM 1450 O O . SER A 1 213 ? 34.700 16.836 40.670 1.00 39.58 779 SER A O 1
ATOM 1453 N N . LYS A 1 214 ? 35.765 15.825 42.385 1.00 38.21 780 LYS A N 1
ATOM 1454 C CA . LYS A 1 214 ? 36.997 16.609 42.290 1.00 38.50 780 LYS A CA 1
ATOM 1455 C C . LYS A 1 214 ? 37.877 16.196 41.104 1.00 35.82 780 LYS A C 1
ATOM 1456 O O . LYS A 1 214 ? 38.695 16.978 40.634 1.00 34.94 780 LYS A O 1
ATOM 1462 N N . SER A 1 215 ? 37.744 14.953 40.668 1.00 33.67 781 SER A N 1
ATOM 1463 C CA . SER A 1 215 ? 38.309 14.513 39.419 1.00 34.43 781 SER A CA 1
ATOM 1464 C C . SER A 1 215 ? 37.602 15.194 38.240 1.00 33.11 781 SER A C 1
ATOM 1465 O O . SER A 1 215 ? 38.271 15.576 37.286 1.00 33.20 781 SER A O 1
ATOM 1468 N N . ASP A 1 216 ? 36.272 15.328 38.289 1.00 30.51 782 ASP A N 1
ATOM 1469 C CA . ASP A 1 216 ? 35.560 16.127 37.273 1.00 29.97 782 ASP A CA 1
ATOM 1470 C C . ASP A 1 216 ? 36.043 17.592 37.281 1.00 30.01 782 ASP A C 1
ATOM 1471 O O . ASP A 1 216 ? 36.152 18.211 36.220 1.00 31.12 782 ASP A O 1
ATOM 1476 N N . VAL A 1 217 ? 36.312 18.144 38.465 1.00 28.13 783 VAL A N 1
ATOM 1477 C CA . VAL A 1 217 ? 36.840 19.513 38.577 1.00 27.98 783 VAL A CA 1
ATOM 1478 C C . VAL A 1 217 ? 38.205 19.623 37.864 1.00 29.42 783 VAL A C 1
ATOM 1479 O O . VAL A 1 217 ? 38.467 20.608 37.160 1.00 28.96 783 VAL A O 1
ATOM 1483 N N . TRP A 1 218 ? 39.054 18.616 38.032 1.00 29.79 784 TRP A N 1
ATOM 1484 C CA . TRP A 1 218 ? 40.333 18.572 37.314 1.00 29.83 784 TRP A CA 1
ATOM 1485 C C . TRP A 1 218 ? 40.081 18.629 35.806 1.00 29.24 784 TRP A C 1
ATOM 1486 O O . TRP A 1 218 ? 40.660 19.462 35.116 1.00 28.80 784 TRP A O 1
ATOM 1497 N N . ALA A 1 219 ? 39.226 17.732 35.309 1.00 28.76 785 ALA A N 1
ATOM 1498 C CA . ALA A 1 219 ? 38.818 17.710 33.888 1.00 28.67 785 ALA A CA 1
ATOM 1499 C C . ALA A 1 219 ? 38.272 19.065 33.424 1.00 26.54 785 ALA A C 1
ATOM 1500 O O . ALA A 1 219 ? 38.529 19.485 32.306 1.00 25.99 785 ALA A O 1
ATOM 1502 N N . PHE A 1 220 ? 37.520 19.738 34.285 1.00 25.35 786 PHE A N 1
ATOM 1503 C CA . PHE A 1 220 ? 36.993 21.061 33.963 1.00 26.59 786 PHE A CA 1
ATOM 1504 C C 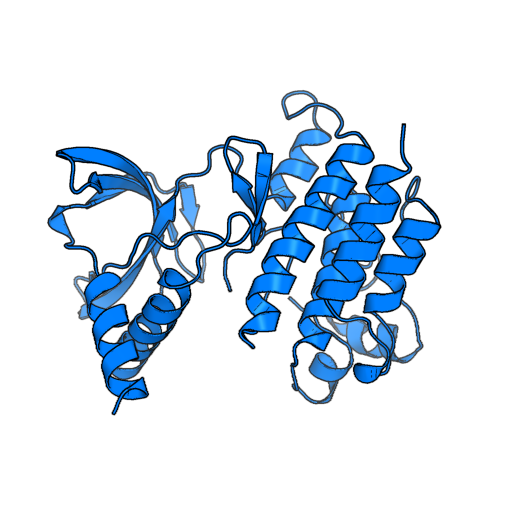. PHE A 1 220 ? 38.092 22.119 33.748 1.00 26.00 786 PHE A C 1
ATOM 1505 O O . PHE A 1 220 ? 37.987 22.954 32.844 1.00 25.89 786 PHE A O 1
ATOM 1513 N N . GLY A 1 221 ? 39.133 22.069 34.577 1.00 27.38 787 GLY A N 1
ATOM 1514 C CA . GLY A 1 221 ? 40.290 22.950 34.424 1.00 27.62 787 GLY A CA 1
ATOM 1515 C C . GLY A 1 221 ? 40.982 22.741 33.093 1.00 27.70 787 GLY A C 1
ATOM 1516 O O . GLY A 1 221 ? 41.347 23.708 32.415 1.00 27.94 787 GLY A O 1
ATOM 1517 N N . VAL A 1 222 ? 41.143 21.475 32.710 1.00 27.03 788 VAL A N 1
ATOM 1518 C CA . VAL A 1 222 ? 41.725 21.121 31.403 1.00 27.56 788 VAL A CA 1
ATOM 1519 C C . VAL A 1 222 ? 40.821 21.646 30.286 1.00 25.97 788 VAL A C 1
ATOM 1520 O O . VAL A 1 222 ? 41.278 22.249 29.313 1.00 27.41 788 VAL A O 1
ATOM 1524 N N . THR A 1 223 ? 39.525 21.450 30.442 1.00 25.38 789 THR A N 1
ATOM 1525 C CA . THR A 1 223 ? 38.569 21.983 29.489 1.00 25.20 789 THR A CA 1
ATOM 1526 C C . THR A 1 223 ? 38.618 23.519 29.393 1.00 24.43 789 THR A C 1
ATOM 1527 O O . THR A 1 223 ? 38.559 24.077 28.304 1.00 23.48 789 THR A O 1
ATOM 1531 N N . MET A 1 224 ? 38.737 24.202 30.521 1.00 24.89 790 MET A N 1
ATOM 1532 C CA . MET A 1 224 ? 38.899 25.654 30.491 1.00 26.16 790 MET A CA 1
ATOM 1533 C C . MET A 1 224 ? 40.138 26.042 29.650 1.00 27.03 790 MET A C 1
ATOM 1534 O O . MET A 1 224 ? 40.105 27.023 28.906 1.00 24.79 790 MET A O 1
ATOM 1539 N N . TRP A 1 225 ? 41.217 25.267 29.787 1.00 27.21 791 TRP A N 1
ATOM 1540 C CA . TRP A 1 225 ? 42.475 25.503 29.062 1.00 27.01 791 TRP A CA 1
ATOM 1541 C C . TRP A 1 225 ? 42.316 25.262 27.547 1.00 27.49 791 TRP A C 1
ATOM 1542 O O . TRP A 1 225 ? 42.845 26.031 26.743 1.00 27.71 791 TRP A O 1
ATOM 1553 N N . GLU A 1 226 ? 41.579 24.208 27.165 1.00 27.03 792 GLU A N 1
ATOM 1554 C CA . GLU A 1 226 ? 41.193 23.994 25.753 1.00 25.72 792 GLU A CA 1
ATOM 1555 C C . GLU A 1 226 ? 40.484 25.210 25.179 1.00 24.99 792 GLU A C 1
ATOM 1556 O O . GLU A 1 226 ? 40.734 25.588 24.051 1.00 25.55 792 GLU A O 1
ATOM 1562 N N . ILE A 1 227 ? 39.582 25.807 25.956 1.00 25.16 793 ILE A N 1
ATOM 1563 C CA . ILE A 1 227 ? 38.806 26.967 25.505 1.00 25.96 793 ILE A CA 1
ATOM 1564 C C . ILE A 1 227 ? 39.720 28.212 25.363 1.00 25.76 793 ILE A C 1
ATOM 1565 O O . ILE A 1 227 ? 39.718 28.870 24.307 1.00 27.33 793 ILE A O 1
ATOM 1570 N N . ALA A 1 228 ? 40.524 28.488 26.391 1.00 25.83 794 ALA A N 1
ATOM 1571 C CA . ALA A 1 228 ? 41.464 29.622 26.380 1.00 26.74 794 ALA A CA 1
ATOM 1572 C C . ALA A 1 228 ? 42.554 29.518 25.299 1.00 26.87 794 ALA A C 1
ATOM 1573 O O . ALA A 1 228 ? 43.008 30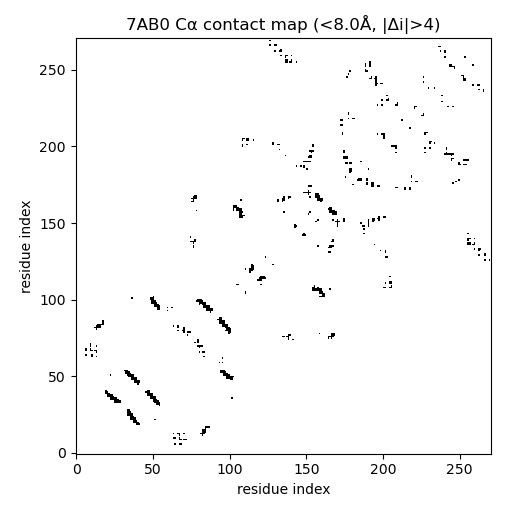.542 24.815 1.00 26.97 794 ALA A O 1
ATOM 1575 N N . THR A 1 229 ? 42.955 28.294 24.929 1.00 26.37 795 THR A N 1
ATOM 1576 C CA . THR A 1 229 ? 43.915 28.083 23.833 1.00 26.58 795 THR A CA 1
ATOM 1577 C C . THR A 1 229 ? 43.217 27.961 22.482 1.00 26.88 795 THR A C 1
ATOM 1578 O O . THR A 1 229 ? 43.882 27.756 21.458 1.00 26.84 795 THR A O 1
ATOM 1582 N N . ARG A 1 230 ? 41.890 28.113 22.467 1.00 26.19 796 ARG A N 1
ATOM 1583 C CA . ARG A 1 230 ? 41.078 27.934 21.281 1.00 26.99 796 ARG A CA 1
ATOM 1584 C C . ARG A 1 230 ? 41.290 26.581 20.595 1.00 25.56 796 ARG A C 1
ATOM 1585 O O . ARG A 1 230 ? 41.370 26.499 19.376 1.00 25.06 796 ARG A O 1
ATOM 1593 N N . GLY A 1 231 ? 41.396 25.522 21.394 1.00 25.28 797 GLY A N 1
ATOM 1594 C CA . GLY A 1 231 ? 41.366 24.142 20.890 1.00 26.63 797 GLY A CA 1
ATOM 1595 C C . GLY A 1 231 ? 42.668 23.369 20.866 1.00 28.23 797 GLY A C 1
ATOM 1596 O O . GLY A 1 231 ? 42.689 22.278 20.332 1.00 29.44 797 GLY A O 1
ATOM 1597 N N . MET A 1 232 ? 43.743 23.892 21.467 1.00 28.69 798 MET A N 1
ATOM 1598 C CA . MET A 1 232 ? 45.007 23.139 21.561 1.00 28.80 798 MET A CA 1
ATOM 1599 C C . MET A 1 232 ? 44.824 21.825 22.288 1.00 27.22 798 MET A C 1
ATOM 1600 O O . MET A 1 232 ? 44.045 21.722 23.222 1.00 29.27 798 MET A O 1
ATOM 1605 N N . THR A 1 233 ? 45.584 20.829 21.882 1.00 26.86 799 THR A N 1
ATOM 1606 C CA . THR A 1 233 ? 45.675 19.584 22.635 1.00 28.05 799 THR A CA 1
ATOM 1607 C C . THR A 1 233 ? 46.471 19.855 23.928 1.00 28.51 799 THR A C 1
ATOM 1608 O O . THR A 1 233 ? 47.526 20.487 23.872 1.00 31.67 799 THR A O 1
ATOM 1612 N N . PRO A 1 234 ? 45.958 19.414 25.099 1.00 29.66 800 PRO A N 1
ATOM 1613 C CA . PRO A 1 234 ? 46.686 19.684 26.347 1.00 31.03 800 PRO A CA 1
ATOM 1614 C C . PRO A 1 234 ? 48.127 19.145 26.381 1.00 30.95 800 PRO A C 1
ATOM 1615 O O . PRO A 1 234 ? 48.423 18.123 25.764 1.00 32.27 800 PRO A O 1
ATOM 1619 N N . TYR A 1 235 ? 49.012 19.884 27.038 1.00 31.81 801 TYR A N 1
ATOM 1620 C CA . TYR A 1 235 ? 50.404 19.455 27.290 1.00 33.11 801 TYR A CA 1
ATOM 1621 C C . TYR A 1 235 ? 51.156 19.216 25.992 1.00 32.74 801 TYR A C 1
ATOM 1622 O O . TYR A 1 235 ? 51.550 18.077 25.703 1.00 30.57 801 TYR A O 1
ATOM 1631 N N . PRO A 1 236 ? 51.336 20.281 25.181 1.00 31.17 802 PRO A N 1
ATOM 1632 C CA . PRO A 1 236 ? 52.165 20.127 23.994 1.00 32.80 802 PRO A CA 1
ATOM 1633 C C . PRO A 1 236 ? 53.570 19.701 24.399 1.00 35.57 802 PRO A C 1
ATOM 1634 O O . PRO A 1 236 ? 54.082 20.174 25.410 1.00 34.15 802 PRO A O 1
ATOM 1638 N N . GLY A 1 237 ? 54.166 18.789 23.640 1.00 37.08 803 GLY A N 1
ATOM 1639 C CA . GLY A 1 237 ? 55.492 18.295 23.958 1.00 38.59 803 GLY A CA 1
ATOM 1640 C C . GLY A 1 237 ? 55.521 17.122 24.919 1.00 37.96 803 GLY A C 1
ATOM 1641 O O . GLY A 1 237 ? 56.576 16.534 25.104 1.00 40.18 803 GLY A O 1
ATOM 1642 N N . VAL A 1 238 ? 54.390 16.759 25.516 1.00 37.64 804 VAL A N 1
ATOM 1643 C CA . VAL A 1 238 ? 54.349 15.666 26.467 1.00 38.98 804 VAL A CA 1
ATOM 1644 C C . VAL A 1 238 ? 53.470 14.561 25.925 1.00 42.83 804 VAL A C 1
ATOM 1645 O O . VAL A 1 238 ? 52.342 14.812 25.476 1.00 44.88 804 VAL A O 1
ATOM 1649 N N . GLN A 1 239 ? 53.969 13.334 26.000 1.00 45.70 805 GLN A N 1
ATOM 1650 C CA . GLN A 1 239 ? 53.259 12.185 25.453 1.00 49.11 805 GLN A CA 1
ATOM 1651 C C . GLN A 1 239 ? 52.403 11.575 26.524 1.00 47.15 805 GLN A C 1
ATOM 1652 O O . GLN A 1 239 ? 52.679 11.734 27.719 1.00 46.86 805 GLN A O 1
ATOM 1658 N N . ASN A 1 240 ? 51.367 10.866 26.084 1.00 47.69 806 ASN A N 1
ATOM 1659 C CA . ASN A 1 240 ? 50.395 10.242 26.979 1.00 48.48 806 ASN A CA 1
ATOM 1660 C C . ASN A 1 240 ? 51.013 9.340 28.032 1.00 50.77 806 ASN A C 1
ATOM 1661 O O . ASN A 1 240 ? 50.614 9.408 29.195 1.00 51.93 806 ASN A O 1
ATOM 1666 N N . HIS A 1 241 ? 51.987 8.515 27.643 1.00 51.70 807 HIS A N 1
ATOM 1667 C CA . HIS A 1 241 ? 52.621 7.607 28.610 1.00 51.15 807 HIS A CA 1
ATOM 1668 C C . HIS A 1 241 ? 53.457 8.340 29.659 1.00 51.55 807 HIS A C 1
ATOM 1669 O O . HIS A 1 241 ? 53.623 7.836 30.767 1.00 51.23 807 HIS A O 1
ATOM 1676 N N . GLU A 1 242 ? 53.949 9.534 29.312 1.00 52.11 808 GLU A N 1
ATOM 1677 C CA . GLU A 1 242 ? 54.727 10.381 30.231 1.00 53.06 808 GLU A CA 1
ATOM 1678 C C . GLU A 1 242 ? 53.863 11.169 31.237 1.00 51.43 808 GLU A C 1
ATOM 1679 O O . GLU A 1 242 ? 54.408 11.801 32.134 1.00 54.35 808 GLU A O 1
ATOM 1685 N N . MET A 1 243 ? 52.535 11.136 31.105 1.00 51.51 809 MET A N 1
ATOM 1686 C CA . MET A 1 243 ? 51.659 12.074 31.844 1.00 48.53 809 MET A CA 1
ATOM 1687 C C . MET A 1 243 ? 51.674 11.932 33.357 1.00 47.98 809 MET A C 1
ATOM 1688 O O . MET A 1 243 ? 51.777 12.932 34.080 1.00 41.67 809 MET A O 1
ATOM 1693 N N . TYR A 1 244 ? 51.559 10.700 33.838 1.00 52.23 810 TYR A N 1
ATOM 1694 C CA . TYR A 1 244 ? 51.514 10.472 35.279 1.00 53.91 810 TYR A CA 1
ATOM 1695 C C . TYR A 1 244 ? 52.752 11.035 35.980 1.00 51.32 810 TYR A C 1
ATOM 1696 O O . TYR A 1 244 ? 52.632 11.741 36.982 1.00 48.27 810 TYR A O 1
ATOM 1705 N N . ASP A 1 245 ? 53.926 10.730 35.433 1.00 52.85 811 ASP A N 1
ATOM 1706 C CA . ASP A 1 245 ? 55.198 11.212 35.996 1.00 56.00 811 ASP A CA 1
ATOM 1707 C C . ASP A 1 245 ? 55.383 12.704 35.865 1.00 49.80 811 ASP A C 1
ATOM 1708 O O . ASP A 1 245 ? 55.998 13.326 36.726 1.00 46.54 811 ASP A O 1
ATOM 1713 N N . TYR A 1 246 ? 54.854 13.262 34.786 1.00 45.48 812 TYR A N 1
ATOM 1714 C CA . TYR A 1 246 ? 54.921 14.689 34.541 1.00 45.67 812 TYR A CA 1
ATOM 1715 C C . TYR A 1 246 ? 54.184 15.435 35.647 1.00 46.73 812 TYR A C 1
ATOM 1716 O O . TYR A 1 246 ? 54.701 16.400 36.219 1.00 46.00 812 TYR A O 1
ATOM 1725 N N . LEU A 1 247 ? 52.975 14.955 35.936 1.00 47.93 813 LEU A N 1
ATOM 1726 C CA . LEU A 1 247 ? 52.130 15.506 36.989 1.00 47.34 813 LEU A CA 1
ATOM 1727 C C . LEU A 1 247 ? 52.732 15.212 38.359 1.00 49.22 813 LEU A C 1
ATOM 1728 O O . LEU A 1 247 ? 52.748 16.086 39.226 1.00 44.81 813 LEU A O 1
ATOM 1733 N N . LEU A 1 248 ? 53.242 13.989 38.529 1.00 52.83 814 LEU A N 1
ATOM 1734 C CA . LEU A 1 248 ? 53.942 13.573 39.762 1.00 54.97 814 LEU A CA 1
ATOM 1735 C C . LEU A 1 248 ? 55.038 14.539 40.224 1.00 50.93 814 LEU A C 1
ATOM 1736 O O . LEU A 1 248 ? 55.184 14.756 41.412 1.00 51.81 814 LEU A O 1
ATOM 1741 N N . HIS A 1 249 ? 55.776 15.142 39.297 1.00 49.63 815 HIS A N 1
ATOM 1742 C CA . HIS A 1 249 ? 56.802 16.142 39.636 1.00 50.08 815 HIS A CA 1
ATOM 1743 C C . HIS A 1 249 ? 56.253 17.573 39.663 1.00 47.99 815 HIS A C 1
ATOM 1744 O O . HIS A 1 249 ? 57.012 18.546 39.562 1.00 47.91 815 HIS A O 1
ATOM 1751 N N . GLY A 1 250 ? 54.934 17.706 39.817 1.00 45.14 816 GLY A N 1
ATOM 1752 C CA . GLY A 1 250 ? 54.302 19.004 40.007 1.00 43.29 816 GLY A CA 1
ATOM 1753 C C . GLY A 1 250 ? 54.084 19.875 38.780 1.00 41.03 816 GLY A C 1
ATOM 1754 O O . GLY A 1 250 ? 53.623 21.012 38.918 1.00 38.35 816 GLY A O 1
ATOM 1755 N N . HIS A 1 251 ? 54.385 19.370 37.581 1.00 40.32 817 HIS A N 1
ATOM 1756 C CA . HIS A 1 251 ? 54.114 20.136 36.356 1.00 41.36 817 HIS A CA 1
ATOM 1757 C C . HIS A 1 251 ? 52.647 20.104 36.005 1.00 38.75 817 HIS A C 1
ATOM 1758 O O . HIS A 1 251 ? 51.985 19.082 36.192 1.00 35.53 817 HIS A O 1
ATOM 1765 N N . ARG A 1 252 ? 52.163 21.243 35.517 1.00 39.72 818 ARG A N 1
ATOM 1766 C CA . ARG A 1 252 ? 50.771 21.424 35.102 1.00 39.20 818 ARG A CA 1
ATOM 1767 C C . ARG A 1 252 ? 50.703 22.104 33.727 1.00 37.40 818 ARG A C 1
ATOM 1768 O O . ARG A 1 252 ? 51.733 22.502 33.141 1.00 33.69 818 ARG A O 1
ATOM 1776 N N . LEU A 1 253 ? 49.480 22.239 33.213 1.00 34.93 819 LEU A N 1
ATOM 1777 C CA . LEU A 1 253 ? 49.258 23.011 31.990 1.00 34.21 819 LEU A CA 1
ATOM 1778 C C . LEU A 1 253 ? 49.776 24.423 32.171 1.00 33.38 819 LEU A C 1
ATOM 1779 O O . LEU A 1 253 ? 49.652 25.006 33.257 1.00 35.02 819 LEU A O 1
ATOM 1784 N N . LYS A 1 254 ? 50.373 24.952 31.110 1.00 31.78 820 LYS A N 1
ATOM 1785 C CA . LYS A 1 254 ? 51.012 26.268 31.146 1.00 32.41 820 LYS A CA 1
ATOM 1786 C C . LYS A 1 254 ? 49.983 27.320 30.853 1.00 31.59 820 LYS A C 1
ATOM 1787 O O . LYS A 1 254 ? 48.981 27.051 30.167 1.00 33.00 820 LYS A O 1
ATOM 1793 N N . GLN A 1 255 ? 50.228 28.524 31.344 1.00 31.83 821 GLN A N 1
ATOM 1794 C CA . GLN A 1 255 ? 49.326 29.620 31.069 1.00 32.07 821 GLN A CA 1
ATOM 1795 C C . GLN A 1 255 ? 49.299 29.921 29.586 1.00 34.54 821 GLN A C 1
ATOM 1796 O O . GLN A 1 255 ? 50.351 30.170 28.979 1.00 34.35 821 GLN A O 1
ATOM 1802 N N . PRO A 1 256 ? 48.099 29.895 28.987 1.00 35.07 822 PRO A N 1
ATOM 1803 C CA . PRO A 1 256 ? 48.017 30.300 27.591 1.00 35.67 822 PRO A CA 1
ATOM 1804 C C . PRO A 1 256 ? 48.298 31.784 27.382 1.00 38.01 822 PRO A C 1
ATOM 1805 O O . PRO A 1 256 ? 48.088 32.599 28.277 1.00 35.33 822 PRO A O 1
ATOM 1809 N N . GLU A 1 257 ? 48.772 32.120 26.193 1.00 41.74 823 GLU A N 1
ATOM 1810 C CA . GLU A 1 257 ? 49.043 33.498 25.830 1.00 47.16 823 GLU A CA 1
ATOM 1811 C C . GLU A 1 257 ? 47.707 34.241 25.870 1.00 48.04 823 GLU A C 1
ATOM 1812 O O . GLU A 1 257 ? 46.657 33.690 25.505 1.00 45.94 823 GLU A O 1
ATOM 1818 N N . ASP A 1 258 ? 47.734 35.473 26.357 1.00 51.51 824 ASP A N 1
ATOM 1819 C CA . ASP A 1 258 ? 46.514 36.305 26.447 1.00 59.59 824 ASP A CA 1
ATOM 1820 C C . ASP A 1 258 ? 45.409 35.718 27.363 1.00 57.64 824 ASP A C 1
ATOM 1821 O O . ASP A 1 258 ? 44.249 36.135 27.287 1.00 60.74 824 ASP A O 1
ATOM 1826 N N . CYS A 1 259 ? 45.770 34.767 28.228 1.00 54.46 825 CYS A N 1
ATOM 1827 C CA . CYS A 1 259 ? 44.860 34.279 29.260 1.00 51.38 825 CYS A CA 1
ATOM 1828 C C . CYS A 1 259 ? 45.068 35.162 30.479 1.00 49.04 825 CYS A C 1
ATOM 1829 O O . CYS A 1 259 ? 46.202 35.310 30.929 1.00 45.51 825 CYS A O 1
ATOM 1832 N N . LEU A 1 260 ? 43.984 35.720 31.021 1.00 47.57 826 LEU A N 1
ATOM 1833 C CA . LEU A 1 260 ? 44.065 36.553 32.226 1.00 46.21 826 LEU A CA 1
ATOM 1834 C C . LEU A 1 260 ? 44.728 35.796 33.353 1.00 45.92 826 LEU A C 1
ATOM 1835 O O . LEU A 1 260 ? 44.545 34.577 33.493 1.00 47.19 826 LEU A O 1
ATOM 1840 N N . ASP A 1 261 ? 45.523 36.508 34.143 1.00 46.06 827 ASP A N 1
ATOM 1841 C CA . ASP A 1 261 ? 46.212 35.885 35.262 1.00 50.37 827 ASP A CA 1
ATOM 1842 C C . ASP A 1 261 ? 45.182 35.282 36.232 1.00 46.37 827 ASP A C 1
ATOM 1843 O O . ASP A 1 261 ? 45.375 34.175 36.739 1.00 42.23 827 ASP A O 1
ATOM 1848 N N . GLU A 1 262 ? 44.079 36.002 36.437 1.00 43.99 828 GLU A N 1
ATOM 1849 C CA . GLU A 1 262 ? 43.021 35.574 37.352 1.00 46.07 828 GLU A CA 1
ATOM 1850 C C . GLU A 1 262 ? 42.306 34.322 36.825 1.00 41.73 828 GLU A C 1
ATOM 1851 O O . GLU A 1 262 ? 42.034 33.386 37.585 1.00 38.47 828 GLU A O 1
ATOM 1857 N N . LEU A 1 263 ? 42.041 34.297 35.521 1.00 36.94 829 LEU A N 1
ATOM 1858 C CA . LEU A 1 263 ? 41.526 33.096 34.885 1.00 35.75 829 LEU A CA 1
ATOM 1859 C C . LEU A 1 263 ? 42.473 31.904 35.025 1.00 35.49 829 LEU A C 1
ATOM 1860 O O . LEU A 1 263 ? 42.032 30.789 35.294 1.00 34.99 829 LEU A O 1
ATOM 1865 N N . TYR A 1 264 ? 43.771 32.139 34.859 1.00 35.95 830 TYR A N 1
ATOM 1866 C CA . TYR A 1 264 ? 44.750 31.057 35.017 1.00 35.46 830 TYR A CA 1
ATOM 1867 C C . TYR A 1 264 ? 44.791 30.509 36.442 1.00 35.37 830 TYR A C 1
ATOM 1868 O O . TYR A 1 264 ? 44.940 29.299 36.645 1.00 33.64 830 TYR A O 1
ATOM 1877 N N . GLU A 1 265 ? 44.666 31.401 37.429 1.00 36.89 831 GLU A N 1
ATOM 1878 C CA . GLU A 1 265 ? 44.609 30.989 38.836 1.00 38.59 831 GLU A CA 1
ATOM 1879 C C . GLU A 1 265 ? 43.390 30.095 39.093 1.00 34.10 831 GLU A C 1
ATOM 1880 O O . GLU A 1 265 ? 43.506 29.043 39.733 1.00 31.82 831 GLU A O 1
ATOM 1886 N N . ILE A 1 266 ? 42.247 30.473 38.530 1.00 31.65 832 ILE A N 1
ATOM 1887 C CA . ILE A 1 266 ? 41.049 29.645 38.619 1.00 30.13 832 ILE A CA 1
ATOM 1888 C C . ILE A 1 266 ? 41.269 28.232 38.045 1.00 30.80 832 ILE A C 1
ATOM 1889 O O . ILE A 1 266 ? 40.877 27.244 38.665 1.00 28.58 832 ILE A O 1
ATOM 1894 N N . MET A 1 267 ? 41.879 28.135 36.862 1.00 32.47 833 MET A N 1
ATOM 1895 C CA . MET A 1 267 ? 42.066 26.835 36.258 1.00 31.25 833 MET A CA 1
ATOM 1896 C C . MET A 1 267 ? 43.150 26.059 36.986 1.00 31.77 833 MET A C 1
ATOM 1897 O O . MET A 1 267 ? 43.033 24.836 37.149 1.00 31.17 833 MET A O 1
ATOM 1902 N N . TYR A 1 268 ? 44.182 26.753 37.468 1.00 33.34 834 TYR A N 1
ATOM 1903 C CA . TYR A 1 268 ? 45.251 26.094 38.236 1.00 32.36 834 TYR A CA 1
ATOM 1904 C C . TYR A 1 268 ? 44.737 25.477 39.541 1.00 30.35 834 TYR A C 1
ATOM 1905 O O . TYR A 1 268 ? 45.122 24.354 39.916 1.00 29.59 834 TYR A O 1
ATOM 1914 N N . SER A 1 269 ? 43.822 26.181 40.203 1.00 30.03 835 SER A N 1
ATOM 1915 C CA . SER A 1 269 ? 43.128 25.628 41.400 1.00 29.02 835 SER A CA 1
ATOM 1916 C C . SER A 1 269 ? 42.455 24.283 41.153 1.00 29.59 835 SER A C 1
ATOM 1917 O O . SER A 1 269 ? 42.296 23.489 42.083 1.00 27.97 835 SER A O 1
ATOM 1920 N N . CYS A 1 270 ? 42.058 24.022 39.901 1.00 29.44 836 CYS A N 1
ATOM 1921 C CA . CYS A 1 270 ? 41.449 22.732 39.565 1.00 30.26 836 CYS A CA 1
ATOM 1922 C C . CYS A 1 270 ? 42.430 21.563 39.592 1.00 30.44 836 CYS A C 1
ATOM 1923 O O . CYS A 1 270 ? 41.994 20.408 39.617 1.00 30.92 836 CYS A O 1
ATOM 1926 N N . TRP A 1 271 ? 43.736 21.847 39.572 1.00 30.41 837 TRP A N 1
ATOM 1927 C CA . TRP A 1 271 ? 44.748 20.793 39.462 1.00 31.22 837 TRP A CA 1
ATOM 1928 C C . TRP A 1 271 ? 45.578 20.663 40.729 1.00 32.34 837 TRP A C 1
ATOM 1929 O O . TRP A 1 271 ? 46.698 20.133 40.686 1.00 32.65 837 TRP A O 1
ATOM 1940 N N . ARG A 1 272 ? 45.034 21.132 41.850 1.00 33.15 838 ARG A N 1
ATOM 1941 C CA . ARG A 1 272 ? 45.716 20.990 43.132 1.00 34.74 838 ARG A CA 1
ATOM 1942 C C . ARG A 1 272 ? 45.851 19.503 43.402 1.00 37.33 838 ARG A C 1
ATOM 1943 O O . ARG A 1 272 ? 44.936 18.719 43.124 1.00 37.03 838 ARG A O 1
ATOM 1951 N N . THR A 1 273 ? 47.015 19.135 43.917 1.00 40.39 839 THR A N 1
ATOM 1952 C CA . THR A 1 273 ? 47.420 17.745 44.078 1.00 43.11 839 THR A CA 1
ATOM 1953 C C . THR A 1 273 ? 46.453 16.932 44.897 1.00 43.77 839 THR A C 1
ATOM 1954 O O . THR A 1 273 ? 46.151 15.799 44.555 1.00 45.64 839 THR A O 1
ATOM 1958 N N . ASP A 1 274 ? 45.991 17.532 45.989 1.00 47.96 840 ASP A N 1
ATOM 1959 C CA . ASP A 1 274 ? 45.046 16.919 46.903 1.00 45.81 840 ASP A CA 1
ATOM 1960 C C . ASP A 1 274 ? 43.635 17.324 46.455 1.00 42.77 840 ASP A C 1
ATOM 1961 O O . ASP A 1 274 ? 43.283 18.511 46.520 1.00 37.63 840 ASP A O 1
ATOM 1966 N N . PRO A 1 275 ? 42.819 16.341 46.025 1.00 41.63 841 PRO A N 1
ATOM 1967 C CA . PRO A 1 275 ? 41.433 16.576 45.615 1.00 43.00 841 PRO A CA 1
ATOM 1968 C C . PRO A 1 275 ? 40.672 17.527 46.512 1.00 44.88 841 PRO A C 1
ATOM 1969 O O . PRO A 1 275 ? 39.946 18.398 46.013 1.00 45.77 841 PRO A O 1
ATOM 1973 N N . LEU A 1 276 ? 40.848 17.366 47.826 1.00 43.67 842 LEU A N 1
ATOM 1974 C CA . LEU A 1 276 ? 40.115 18.158 48.817 1.00 41.98 842 LEU A CA 1
ATOM 1975 C C . LEU A 1 276 ? 40.446 19.651 48.790 1.00 39.08 842 LEU A C 1
ATOM 1976 O O . LEU A 1 276 ? 39.617 20.458 49.219 1.00 38.51 842 LEU A O 1
ATOM 1981 N N . ASP A 1 277 ? 41.637 20.024 48.301 1.00 37.03 843 ASP A N 1
ATOM 1982 C CA . ASP A 1 277 ? 41.987 21.460 48.149 1.00 37.20 843 ASP A CA 1
ATOM 1983 C C . ASP A 1 277 ? 41.331 22.126 46.924 1.00 36.91 843 ASP A C 1
ATOM 1984 O O . ASP A 1 277 ? 41.156 23.357 46.915 1.00 36.89 843 ASP A O 1
ATOM 1989 N N . ARG A 1 278 ? 40.942 21.330 45.916 1.00 36.97 844 ARG A N 1
ATOM 1990 C CA . ARG A 1 278 ? 40.282 21.872 44.703 1.00 33.69 844 ARG A CA 1
ATOM 1991 C C . ARG A 1 278 ? 38.910 22.453 45.032 1.00 34.53 844 ARG A C 1
ATOM 1992 O O . ARG A 1 278 ? 38.178 21.885 45.829 1.00 37.60 844 ARG A O 1
ATOM 2000 N N . PRO A 1 279 ? 38.548 23.589 44.425 1.00 33.92 845 PRO A N 1
ATOM 2001 C CA . PRO A 1 279 ? 37.212 24.115 44.693 1.00 32.00 845 PRO A CA 1
ATOM 2002 C C . PRO A 1 279 ? 36.100 23.216 44.140 1.00 32.98 845 PRO A C 1
ATOM 2003 O O . PRO A 1 279 ? 36.348 22.362 43.277 1.00 32.29 845 PRO A O 1
ATOM 2007 N N . THR A 1 280 ? 34.893 23.398 44.660 1.00 31.55 846 THR A N 1
ATOM 2008 C CA . THR A 1 280 ? 33.712 22.810 44.060 1.00 31.32 846 THR A CA 1
ATOM 2009 C C . THR A 1 280 ? 33.324 23.597 42.799 1.00 32.30 846 THR A C 1
ATOM 2010 O O . THR A 1 280 ? 33.785 24.744 42.570 1.00 32.45 846 THR A O 1
ATOM 2014 N N . PHE A 1 281 ? 32.451 22.989 41.999 1.00 29.60 847 PHE A N 1
ATOM 2015 C CA . PHE A 1 281 ? 31.928 23.638 40.819 1.00 28.70 847 PHE A CA 1
ATOM 2016 C C . PHE A 1 281 ? 31.089 24.864 41.160 1.00 30.15 847 PHE A C 1
ATOM 2017 O O . PHE A 1 281 ? 31.043 25.814 40.384 1.00 31.70 847 PHE A O 1
ATOM 2025 N N . SER A 1 282 ? 30.405 24.848 42.302 1.00 27.69 848 SER A N 1
ATOM 2026 C CA . SER A 1 282 ? 29.623 26.009 42.672 1.00 28.48 848 SER A CA 1
ATOM 2027 C C . SER A 1 282 ? 30.554 27.209 42.941 1.00 28.95 848 SER A C 1
ATOM 2028 O O . SER A 1 282 ? 30.247 28.334 42.578 1.00 29.20 848 SER A O 1
ATOM 2031 N N . VAL A 1 283 ? 31.703 26.936 43.553 1.00 30.89 849 VAL A N 1
ATOM 2032 C CA . VAL A 1 283 ? 32.692 27.962 43.867 1.00 32.86 849 VAL A CA 1
ATOM 2033 C C . VAL A 1 283 ? 33.363 28.477 42.594 1.00 32.21 849 VAL A C 1
ATOM 2034 O O . VAL A 1 283 ? 33.466 29.694 42.370 1.00 32.40 849 VAL A O 1
ATOM 2038 N N . LEU A 1 284 ? 33.806 27.547 41.765 1.00 32.47 850 LEU A N 1
ATOM 2039 C CA . LEU A 1 284 ? 34.359 27.903 40.443 1.00 30.99 850 LEU A CA 1
ATOM 2040 C C . LEU A 1 284 ? 33.400 28.724 39.632 1.00 31.36 850 LEU A C 1
ATOM 2041 O O . LEU A 1 284 ? 33.780 29.729 39.054 1.00 33.91 850 LEU A O 1
ATOM 2046 N N . ARG A 1 285 ? 32.147 28.302 39.589 1.00 32.25 851 ARG A N 1
ATOM 2047 C CA . ARG A 1 285 ? 31.182 29.003 38.801 1.00 31.80 851 ARG A CA 1
ATOM 2048 C C . ARG A 1 285 ? 31.054 30.460 39.231 1.00 32.64 851 ARG A C 1
ATOM 2049 O O . ARG A 1 285 ? 30.936 31.340 38.387 1.00 30.40 851 ARG A O 1
ATOM 2057 N N . LEU A 1 286 ? 31.061 30.718 40.534 1.00 31.58 852 LEU A N 1
ATOM 2058 C CA . LEU A 1 286 ? 30.909 32.095 40.993 1.00 34.84 852 LEU A CA 1
ATOM 2059 C C . LEU A 1 286 ? 32.172 32.912 40.715 1.00 33.42 852 LEU A C 1
ATOM 2060 O O . LEU A 1 286 ? 32.081 34.069 40.304 1.00 34.79 852 LEU A O 1
ATOM 2065 N N . GLN A 1 287 ? 33.339 32.312 40.926 1.00 32.39 853 GLN A N 1
ATOM 2066 C CA . GLN A 1 287 ? 34.595 32.950 40.528 1.00 33.48 853 GLN A CA 1
ATOM 2067 C C . GLN A 1 287 ? 34.576 33.383 39.061 1.00 32.94 853 GLN A C 1
ATOM 2068 O O . GLN A 1 287 ? 34.870 34.532 38.742 1.00 34.95 853 GLN A O 1
ATOM 2074 N N . LEU A 1 288 ? 34.181 32.471 38.181 1.00 31.57 854 LEU A N 1
ATOM 2075 C CA . LEU A 1 288 ? 34.133 32.751 36.741 1.00 33.07 854 LEU A CA 1
ATOM 2076 C C . LEU A 1 288 ? 33.101 33.834 36.386 1.00 34.25 854 LEU A C 1
ATOM 2077 O O . LEU A 1 288 ? 33.387 34.743 35.607 1.00 35.80 854 LEU A O 1
ATOM 2082 N N . GLU A 1 289 ? 31.909 33.733 36.959 1.00 36.20 855 GLU A N 1
ATOM 2083 C CA . GLU A 1 289 ? 30.906 34.780 36.801 1.00 38.55 855 GLU A CA 1
ATOM 2084 C C . GLU A 1 289 ? 31.378 36.169 37.246 1.00 39.30 855 GLU A C 1
ATOM 2085 O O . GLU A 1 289 ? 31.071 37.169 36.578 1.00 35.29 855 GLU A O 1
ATOM 2091 N N . ARG A 1 290 ? 32.113 36.217 38.356 1.00 42.04 856 ARG A N 1
ATOM 2092 C CA . ARG A 1 290 ? 32.632 37.475 38.877 1.00 46.93 856 ARG A CA 1
ATOM 2093 C C . ARG A 1 290 ? 33.629 38.068 37.877 1.00 47.70 856 ARG A C 1
ATOM 2094 O O . ARG A 1 290 ? 33.504 39.223 37.481 1.00 47.11 856 ARG A O 1
ATOM 2102 N N . LEU A 1 291 ? 34.599 37.257 37.465 1.00 46.84 857 LEU A N 1
ATOM 2103 C CA . LEU A 1 291 ? 35.584 37.657 36.457 1.00 45.87 857 LEU A CA 1
ATOM 2104 C C . LEU A 1 291 ? 34.926 38.207 35.184 1.00 45.78 857 LEU A C 1
ATOM 2105 O O . LEU A 1 291 ? 35.285 39.273 34.702 1.00 47.36 857 LEU A O 1
ATOM 2110 N N . LEU A 1 292 ? 33.932 37.494 34.669 1.00 45.14 858 LEU A N 1
ATOM 2111 C CA . LEU A 1 292 ? 33.193 37.928 33.486 1.00 46.57 858 LEU A CA 1
ATOM 2112 C C . LEU A 1 292 ? 32.509 39.287 33.679 1.00 49.00 858 LEU A C 1
ATOM 2113 O O . LEU A 1 292 ? 32.555 40.148 32.801 1.00 47.43 858 LEU A O 1
ATOM 2118 N N . GLU A 1 293 ? 31.865 39.446 34.825 1.00 53.41 859 GLU A N 1
ATOM 2119 C CA . GLU A 1 293 ? 31.218 40.691 35.213 1.00 60.42 859 GLU A CA 1
ATOM 2120 C C . GLU A 1 293 ? 32.193 41.870 35.138 1.00 56.90 859 GLU A C 1
ATOM 2121 O O . GLU A 1 293 ? 31.835 42.947 34.655 1.00 55.21 859 GLU A O 1
ATOM 2127 N N . SER A 1 294 ? 33.426 41.647 35.592 1.00 54.70 860 SER A N 1
ATOM 2128 C CA . SER A 1 294 ? 34.443 42.703 35.645 1.00 55.78 860 SER A CA 1
ATOM 2129 C C . SER A 1 294 ? 34.952 43.208 34.292 1.00 62.86 860 SER A C 1
ATOM 2130 O O . SER A 1 294 ? 35.540 44.289 34.237 1.00 72.70 860 SER A O 1
ATOM 2133 N N . LEU A 1 295 ? 34.750 42.442 33.218 1.00 66.30 861 LEU A N 1
ATOM 2134 C CA . LEU A 1 295 ? 35.264 42.812 31.893 1.00 70.05 861 LEU A CA 1
ATOM 2135 C C . LEU A 1 295 ? 34.347 43.820 31.195 1.00 74.44 861 LEU A C 1
ATOM 2136 O O . LEU A 1 295 ? 33.131 43.773 31.394 1.00 71.41 861 LEU A O 1
ATOM 2141 N N . PRO A 1 296 ? 34.924 44.730 30.371 1.00 82.48 862 PRO A N 1
ATOM 2142 C CA . PRO A 1 296 ? 34.137 45.821 29.794 1.00 83.12 862 PRO A CA 1
ATOM 2143 C C . PRO A 1 296 ? 33.669 45.544 28.363 1.00 79.88 862 PRO A C 1
ATOM 2144 O O . PRO A 1 296 ? 32.466 45.426 28.117 1.00 77.09 862 PRO A O 1
#

GO terms:
  GO:2000107 negative regulation of leukocyte apoptotic process (P, IMP)
  GO:0005886 plasma membrane (C, EXP)
  GO:0004714 transmembrane receptor protein tyrosine kinase activity (F, TAS)
  GO:0005886 plasma membrane (C, TAS)
  GO:0006468 protein phosphorylation (P, TAS)
  GO:0007166 cell surface receptor signaling pathway (P, TAS)
  GO:0007267 cell-cell signaling (P, TAS)
  GO:0010008 endosome membrane (C, TAS)
  GO:0005737 cytoplasm (C, IDA)
  GO:0006909 phagocytosis (P, IMP)
  GO:0005886 plasma membrane (C, IDA)
  GO:0005576 extracellular region (C, IDA)
  GO:0050766 positive regulation of phagocytosis (P, IDA)
  GO:0005515 protein binding (F, IPI)

Solvent-accessible surface area: 14278 Å² total; per-residue (Å²): 69,85,170,105,96,42,74,102,104,59,56,147,89,0,82,20,82,90,122,73,3,114,58,38,196,100,95,31,133,52,123,94,26,23,45,24,29,2,46,17,108,67,120,105,50,74,72,55,97,0,13,0,44,29,128,103,116,139,57,27,64,100,36,31,40,85,4,1,35,32,55,68,9,93,49,80,6,6,12,130,6,24,0,0,4,65,72,114,49,134,88,41,111,34,24,20,2,14,0,15,22,72,26,133,84,27,28,0,41,47,25,0,69,119,8,139,107,177,142,24,40,87,131,7,76,60,55,31,7,0,106,2,1,8,18,0,0,48,0,1,18,48,0,32,117,85,135,31,38,0,148,45,2,0,0,86,11,0,28,0,67,91,102,62,25,0,0,0,3,72,39,86,46,21,36,43,0,15,25,15,52,62,73,96,73,47,58,36,38,0,1,1,1,3,0,0,0,0,0,8,2,0,12,18,46,4,78,90,0,8,71,85,22,107,82,147,72,1,76,80,48,3,96,128,47,90,21,2,136,74,14,156,133,11,58,109,75,1,33,106,8,0,93,11,0,3,112,93,64,33,148,87,3,17,68,2,48,72,0,49,107,71,0,66,149,10,30,146,80,34,163